Protein AF-A0A6B3F0S0-F1 (afdb_monomer_lite)

Radius of gyration: 20.88 Å; chains: 1; bounding box: 52×36×54 Å

Secondary structure (DSSP, 8-state):
-EES-GGGHHHHHHHHHHHHHHH------EE--SHHHHHHHHHHHHHHT---SSB---TTTHHHHHHHTT-S---TTT--HHHHTTS-GGGSSTTB--HHHHHHHTSTT-TTTT--TT-B----S----SS-----HHHHHHTT--S--SSHHHHHHHHHHHHHHHGGGSS----TTSHHHHIIIIIHHHHHTT-

Structure (mmCIF, N/CA/C/O backbone):
data_AF-A0A6B3F0S0-F1
#
_entry.id   AF-A0A6B3F0S0-F1
#
loop_
_atom_site.group_PDB
_atom_site.id
_atom_site.type_symbol
_atom_site.label_atom_id
_atom_site.label_alt_id
_atom_site.label_comp_id
_atom_site.label_asym_id
_atom_site.label_entity_id
_atom_site.label_seq_id
_atom_site.pdbx_PDB_ins_code
_atom_site.Cartn_x
_atom_site.Cartn_y
_atom_site.Cartn_z
_atom_site.occupancy
_atom_site.B_iso_or_equiv
_atom_site.auth_seq_id
_atom_site.auth_comp_id
_atom_site.auth_asym_id
_atom_site.auth_atom_id
_atom_site.pdbx_PDB_model_num
ATOM 1 N N . MET A 1 1 ? -16.230 -0.689 1.819 1.00 96.25 1 MET A N 1
ATOM 2 C CA . MET A 1 1 ? -14.768 -0.796 1.685 1.00 96.25 1 MET A CA 1
ATOM 3 C C . MET A 1 1 ? -14.247 0.115 0.584 1.00 96.25 1 MET A C 1
ATOM 5 O O . MET A 1 1 ? -14.746 0.039 -0.541 1.00 96.25 1 MET A O 1
ATOM 9 N N . 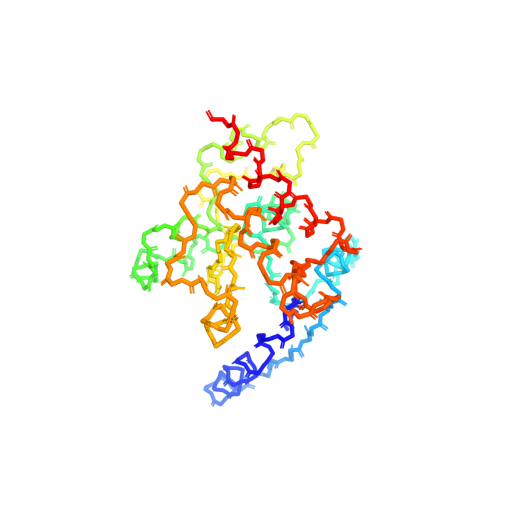TRP A 1 2 ? -13.253 0.953 0.881 1.00 98.00 2 TRP A N 1
ATOM 10 C CA . TRP A 1 2 ? -12.505 1.684 -0.151 1.00 98.00 2 TRP A CA 1
ATOM 11 C C . TRP A 1 2 ? -11.148 1.031 -0.456 1.00 98.00 2 TRP A C 1
ATOM 13 O O . TRP A 1 2 ? -10.537 0.418 0.412 1.00 98.00 2 TRP A O 1
ATOM 23 N N . THR A 1 3 ? -10.680 1.167 -1.696 1.00 96.50 3 THR A N 1
ATOM 24 C CA . THR A 1 3 ? -9.351 0.736 -2.165 1.00 96.50 3 THR A CA 1
ATOM 25 C C . THR A 1 3 ? -8.787 1.758 -3.153 1.00 96.50 3 THR A C 1
ATOM 27 O O . THR A 1 3 ? -9.548 2.495 -3.785 1.00 96.50 3 THR A O 1
ATOM 30 N N . PHE A 1 4 ? -7.469 1.786 -3.330 1.00 92.25 4 PHE A N 1
ATOM 31 C CA . PHE A 1 4 ? -6.797 2.585 -4.358 1.00 92.25 4 PHE A CA 1
ATOM 32 C C . PHE A 1 4 ? -6.399 1.798 -5.610 1.00 92.25 4 PHE A C 1
ATOM 34 O O . PHE A 1 4 ? -6.059 2.376 -6.649 1.00 92.25 4 PHE A O 1
ATOM 41 N N . LYS A 1 5 ? -6.490 0.465 -5.559 1.00 91.00 5 LYS A N 1
ATOM 42 C CA . LYS A 1 5 ? -6.015 -0.423 -6.621 1.00 91.00 5 LYS A CA 1
ATOM 43 C C . LYS A 1 5 ? -7.182 -1.021 -7.395 1.00 91.00 5 LYS A C 1
ATOM 45 O O . LYS A 1 5 ? -7.865 -1.937 -6.946 1.00 91.00 5 LYS A O 1
ATOM 50 N N . GLN A 1 6 ? -7.366 -0.561 -8.635 1.00 93.50 6 GLN A N 1
ATOM 51 C CA . GLN A 1 6 ? -8.359 -1.142 -9.556 1.00 93.50 6 GLN A CA 1
ATOM 52 C C . GLN A 1 6 ? -8.151 -2.650 -9.765 1.00 93.50 6 GLN A C 1
ATOM 54 O O . GLN A 1 6 ? -9.118 -3.395 -9.906 1.00 93.50 6 GLN A O 1
ATOM 59 N N . SER A 1 7 ? -6.900 -3.115 -9.724 1.00 92.56 7 SER A N 1
ATOM 60 C CA . SER A 1 7 ? -6.557 -4.537 -9.809 1.00 92.56 7 SER A CA 1
ATOM 61 C C . SER A 1 7 ? -7.094 -5.373 -8.640 1.00 92.56 7 SER A C 1
ATOM 63 O O . SER A 1 7 ? -7.318 -6.566 -8.821 1.00 92.56 7 SER A O 1
ATOM 65 N N . HIS A 1 8 ? -7.346 -4.781 -7.467 1.00 95.12 8 HIS A N 1
ATOM 66 C CA . HIS A 1 8 ? -7.869 -5.496 -6.297 1.00 95.12 8 HIS A CA 1
ATOM 67 C C . HIS A 1 8 ? -9.387 -5.696 -6.347 1.00 95.12 8 HIS A C 1
ATOM 69 O O . HIS A 1 8 ? -9.911 -6.637 -5.750 1.00 95.12 8 HIS A O 1
ATOM 75 N N . VAL A 1 9 ? -10.111 -4.855 -7.096 1.00 96.75 9 VAL A N 1
ATOM 76 C CA . VAL A 1 9 ? -11.583 -4.797 -7.071 1.00 96.75 9 VAL A CA 1
ATOM 77 C C . VAL A 1 9 ? -12.231 -6.151 -7.359 1.00 96.75 9 VAL A C 1
ATOM 79 O O . VAL A 1 9 ? -13.188 -6.521 -6.681 1.00 96.75 9 VAL A O 1
ATOM 82 N N . ALA A 1 10 ? -11.729 -6.901 -8.342 1.00 97.25 10 ALA A N 1
ATOM 83 C CA . ALA A 1 10 ? -12.292 -8.206 -8.687 1.00 97.25 10 ALA A CA 1
ATOM 84 C C . ALA A 1 10 ? -12.131 -9.225 -7.544 1.00 97.25 10 ALA A C 1
ATOM 86 O O . ALA A 1 10 ? -13.096 -9.900 -7.184 1.00 97.25 10 ALA A O 1
ATOM 87 N N . ALA A 1 11 ? -10.942 -9.294 -6.937 1.00 96.62 11 ALA A N 1
ATOM 88 C CA . ALA A 1 11 ? -10.662 -10.200 -5.825 1.00 96.62 11 ALA A CA 1
ATOM 89 C C . ALA A 1 11 ? -11.483 -9.838 -4.579 1.00 96.62 11 ALA A C 1
ATOM 91 O O . ALA A 1 11 ? -12.081 -10.715 -3.957 1.00 96.62 11 ALA A O 1
ATOM 92 N N . PHE A 1 12 ? -11.594 -8.548 -4.257 1.00 97.50 12 PHE A N 1
ATOM 93 C CA . PHE A 1 12 ? -12.409 -8.096 -3.132 1.00 97.50 12 PHE A CA 1
ATOM 94 C C . PHE A 1 12 ? -13.897 -8.308 -3.334 1.00 97.50 12 PHE A C 1
ATOM 96 O O . PHE A 1 12 ? -14.580 -8.641 -2.374 1.00 97.50 12 PHE A O 1
ATOM 103 N N . ARG A 1 13 ? -14.419 -8.165 -4.556 1.00 97.81 13 ARG A N 1
ATOM 104 C CA . ARG A 1 13 ? -15.819 -8.514 -4.836 1.00 97.81 13 ARG A CA 1
ATOM 105 C C . ARG A 1 13 ? -16.073 -10.001 -4.616 1.00 97.81 13 ARG A C 1
ATOM 107 O O . ARG A 1 13 ? -17.039 -10.343 -3.950 1.00 97.81 13 ARG A O 1
ATOM 114 N N . ALA A 1 14 ? -15.172 -10.869 -5.075 1.00 98.06 14 ALA A N 1
ATOM 115 C CA . ALA A 1 14 ? -15.290 -12.305 -4.829 1.00 98.06 14 ALA A CA 1
ATOM 116 C C . ALA A 1 14 ? -15.216 -12.654 -3.328 1.00 98.06 14 ALA A C 1
ATOM 118 O O . ALA A 1 14 ? -15.963 -13.507 -2.851 1.00 98.06 14 ALA A O 1
ATOM 119 N N . ALA A 1 15 ? -14.342 -11.989 -2.564 1.00 97.31 15 ALA A N 1
ATOM 120 C CA . ALA A 1 15 ? -14.278 -12.153 -1.110 1.00 97.31 15 ALA A CA 1
ATOM 121 C C . ALA A 1 15 ? -15.547 -11.625 -0.414 1.00 97.31 15 ALA A C 1
ATOM 123 O O . ALA A 1 15 ? -16.108 -12.306 0.442 1.00 97.31 15 ALA A O 1
ATOM 124 N N . ALA A 1 16 ? -16.040 -10.456 -0.829 1.00 97.88 16 ALA A N 1
ATOM 125 C CA . ALA A 1 16 ? -17.271 -9.848 -0.336 1.00 97.88 16 ALA A CA 1
ATOM 126 C C . ALA A 1 16 ? -18.501 -10.727 -0.591 1.00 97.88 16 ALA A C 1
ATOM 128 O O . ALA A 1 16 ? -19.359 -10.828 0.280 1.00 97.88 16 ALA A O 1
ATOM 129 N N . GLU A 1 17 ? -18.594 -11.378 -1.753 1.00 98.31 17 GLU A N 1
ATOM 130 C CA . GLU A 1 17 ? -19.678 -12.313 -2.071 1.00 98.31 17 GLU A CA 1
ATOM 131 C C . GLU A 1 17 ? -19.691 -13.508 -1.112 1.00 98.31 17 GLU A C 1
ATOM 133 O O . GLU A 1 17 ? -20.745 -13.840 -0.571 1.00 98.31 17 GLU A O 1
ATOM 138 N N . LYS A 1 18 ? -18.523 -14.106 -0.837 1.00 98.38 18 LYS A N 1
ATOM 139 C CA . LYS A 1 18 ? -18.393 -15.201 0.141 1.00 98.38 18 LYS A CA 1
ATOM 140 C C . LYS A 1 18 ? -18.774 -14.747 1.547 1.00 98.38 18 LYS A C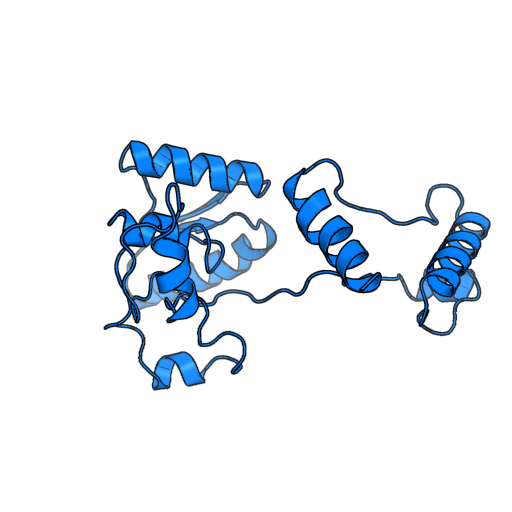 1
ATOM 142 O O . LYS A 1 18 ? -19.622 -15.366 2.180 1.00 98.38 18 LYS A O 1
ATOM 147 N N . PHE A 1 19 ? -18.228 -13.617 1.988 1.00 98.19 19 PHE A N 1
ATOM 148 C CA . PHE A 1 19 ? -18.542 -13.037 3.292 1.00 98.19 19 PHE A CA 1
ATOM 149 C C . PHE A 1 19 ? -20.036 -12.710 3.436 1.00 98.19 19 PHE A C 1
ATOM 151 O O . PHE A 1 19 ? -20.640 -12.982 4.471 1.00 98.19 19 PHE A O 1
ATOM 158 N N . THR A 1 20 ? -20.661 -12.182 2.378 1.00 98.38 20 THR A N 1
ATOM 159 C CA . THR A 1 20 ? -22.104 -11.903 2.352 1.00 98.38 20 THR A CA 1
ATOM 160 C C . THR A 1 20 ? -22.914 -13.195 2.445 1.00 98.38 20 THR A C 1
ATOM 162 O O . THR A 1 20 ? -23.921 -13.225 3.146 1.00 98.38 20 THR A O 1
ATOM 165 N N . ALA A 1 21 ? -22.497 -14.266 1.764 1.00 98.50 21 ALA A N 1
ATOM 166 C CA . ALA A 1 21 ? -23.180 -15.556 1.829 1.00 98.50 21 ALA A CA 1
ATOM 167 C C . ALA A 1 21 ? -23.106 -16.191 3.230 1.00 98.50 21 ALA A C 1
ATOM 169 O O . ALA A 1 21 ? -24.074 -16.809 3.666 1.00 98.50 21 ALA A O 1
ATOM 170 N N . GLU A 1 22 ? -21.988 -16.015 3.935 1.00 98.50 22 GLU A N 1
ATOM 171 C CA . GLU A 1 22 ? -21.765 -16.572 5.275 1.00 98.50 22 GLU A CA 1
ATOM 172 C C . GLU A 1 22 ? -22.447 -15.760 6.383 1.00 98.50 22 GLU A C 1
ATOM 174 O O . GLU A 1 22 ? -22.961 -16.330 7.343 1.00 98.50 22 GLU A O 1
ATOM 179 N N . THR A 1 23 ? -22.471 -14.432 6.255 1.00 98.31 23 THR A N 1
ATOM 180 C CA . THR A 1 23 ? -22.876 -13.535 7.353 1.00 98.31 23 THR A CA 1
ATOM 181 C C . THR A 1 23 ? -24.165 -12.762 7.086 1.00 98.31 23 THR A C 1
ATOM 183 O O . THR A 1 23 ? -24.734 -12.171 8.000 1.00 98.31 23 THR A O 1
ATOM 186 N N . GLY A 1 24 ? -24.616 -12.699 5.831 1.00 98.06 24 GLY A N 1
ATOM 187 C CA . GLY A 1 24 ? -25.677 -11.792 5.384 1.00 98.06 24 GLY A CA 1
ATOM 188 C C . GLY A 1 24 ? -25.241 -10.325 5.243 1.00 98.06 24 GLY A C 1
ATOM 189 O O . GLY A 1 24 ? -26.022 -9.500 4.761 1.00 98.06 24 GLY A O 1
ATOM 190 N N . THR A 1 25 ? -24.005 -9.981 5.618 1.00 98.38 25 THR A N 1
ATOM 191 C CA . THR A 1 25 ? -23.491 -8.606 5.579 1.00 98.38 25 THR A CA 1
ATOM 192 C C . THR A 1 25 ? -23.024 -8.238 4.179 1.00 98.38 25 THR A C 1
ATOM 194 O O . THR A 1 25 ? -22.110 -8.852 3.635 1.00 98.38 25 THR A O 1
ATOM 197 N N . LYS A 1 26 ? -23.617 -7.192 3.596 1.00 97.69 26 LYS A N 1
ATOM 198 C CA . LYS A 1 26 ? -23.236 -6.692 2.269 1.00 97.69 26 LYS A CA 1
ATOM 199 C C . LYS A 1 26 ? -22.006 -5.799 2.352 1.00 97.69 26 LYS A C 1
ATOM 201 O O . LYS A 1 26 ? -22.002 -4.826 3.100 1.00 97.69 26 LYS A O 1
ATOM 206 N N . VAL A 1 27 ? -21.021 -6.049 1.492 1.00 97.94 27 VAL A N 1
ATOM 207 C CA . VAL A 1 27 ? -19.813 -5.219 1.397 1.00 97.94 27 VAL A CA 1
ATOM 208 C C . VAL A 1 27 ? -19.767 -4.506 0.047 1.00 97.94 27 VAL A C 1
ATOM 210 O O . VAL A 1 27 ? -19.653 -5.127 -1.008 1.00 97.94 27 VAL A O 1
ATOM 213 N N . ASN A 1 28 ? -19.824 -3.174 0.076 1.00 97.75 28 ASN A N 1
ATOM 214 C CA . ASN A 1 28 ? -19.701 -2.341 -1.122 1.00 97.75 28 ASN A CA 1
ATOM 215 C C . ASN A 1 28 ? -18.232 -1.966 -1.360 1.00 97.75 28 ASN A C 1
ATOM 217 O O . ASN A 1 28 ? -17.626 -1.301 -0.517 1.00 97.75 28 ASN A O 1
ATOM 221 N N . ILE A 1 29 ? -17.671 -2.362 -2.507 1.00 98.12 29 ILE A N 1
ATOM 222 C CA . ILE A 1 29 ? -16.280 -2.067 -2.890 1.00 98.12 29 ILE A CA 1
ATOM 223 C C . ILE A 1 29 ? -16.234 -0.851 -3.818 1.00 98.12 29 ILE A C 1
ATOM 225 O O . ILE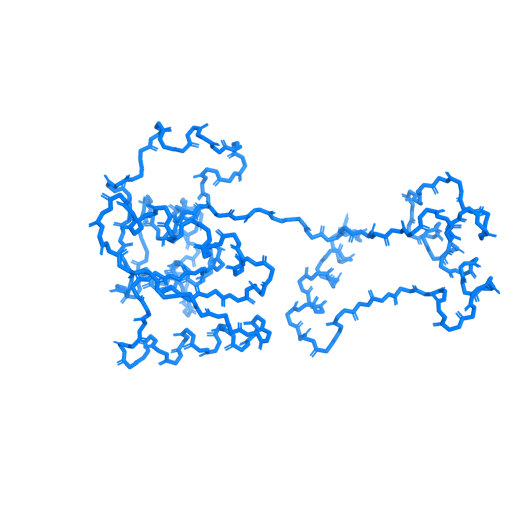 A 1 29 ? -16.885 -0.849 -4.867 1.00 98.12 29 ILE A O 1
ATOM 229 N N . GLN A 1 30 ? -15.433 0.156 -3.467 1.00 97.56 30 GLN A N 1
ATOM 230 C CA . GLN A 1 30 ? -15.197 1.343 -4.293 1.00 97.56 30 GLN A CA 1
ATOM 231 C C . GLN A 1 30 ? -13.701 1.598 -4.446 1.00 97.56 30 GLN A C 1
ATOM 233 O O . GLN A 1 30 ? -12.972 1.613 -3.458 1.00 97.56 30 GLN A O 1
ATOM 238 N N . ALA A 1 31 ? -13.263 1.817 -5.684 1.00 97.06 31 ALA A N 1
ATOM 239 C CA . ALA A 1 31 ? -11.873 2.107 -5.993 1.00 97.06 31 ALA A CA 1
ATOM 240 C C . ALA A 1 31 ? -11.690 3.574 -6.391 1.00 97.06 31 ALA A C 1
ATOM 242 O O . ALA A 1 31 ? -12.379 4.061 -7.289 1.00 97.06 31 ALA A O 1
ATOM 243 N N . TYR A 1 32 ? -10.735 4.245 -5.756 1.00 95.75 32 TYR A N 1
ATOM 244 C CA . TYR A 1 32 ? -10.366 5.632 -6.022 1.00 95.75 32 TYR A CA 1
ATOM 245 C C . TYR A 1 32 ? -8.916 5.665 -6.486 1.00 95.75 32 TYR A C 1
ATOM 247 O O . TYR A 1 32 ? -8.026 5.244 -5.770 1.00 95.75 32 TYR A O 1
ATOM 255 N N . THR A 1 33 ? -8.673 6.110 -7.712 1.00 90.00 33 THR A N 1
ATOM 256 C CA . THR A 1 33 ? -7.350 6.043 -8.345 1.00 90.00 33 THR A CA 1
ATOM 257 C C . THR A 1 33 ? -7.085 7.357 -9.084 1.00 90.00 33 THR A C 1
ATOM 259 O O . THR A 1 33 ? -8.051 7.952 -9.579 1.00 90.00 33 THR A O 1
ATOM 262 N N . PRO A 1 34 ? -5.835 7.846 -9.187 1.00 88.75 34 PRO A N 1
ATOM 263 C CA . PRO A 1 34 ? -4.573 7.260 -8.711 1.00 88.75 34 PRO A CA 1
ATOM 264 C C . PRO A 1 34 ? -4.409 7.318 -7.187 1.00 88.75 34 PRO A C 1
ATOM 266 O O . PRO A 1 34 ? -5.246 7.885 -6.491 1.00 88.75 34 PRO A O 1
ATOM 269 N N . ASP A 1 35 ? -3.319 6.735 -6.698 1.00 86.62 35 ASP A N 1
ATOM 270 C CA . ASP A 1 35 ? -2.999 6.616 -5.275 1.00 86.62 35 ASP A CA 1
ATOM 271 C C . ASP A 1 35 ? -3.035 7.964 -4.528 1.00 86.62 35 ASP A C 1
ATOM 273 O O . ASP A 1 35 ? -3.779 8.134 -3.566 1.00 86.62 35 ASP A O 1
ATOM 277 N N . ASP A 1 36 ? -2.404 9.000 -5.094 1.00 88.00 36 ASP A N 1
ATOM 278 C CA . ASP A 1 36 ? -2.423 10.365 -4.539 1.00 88.00 36 ASP A CA 1
ATOM 279 C C . ASP A 1 36 ? -3.854 10.917 -4.325 1.00 88.00 36 ASP A C 1
ATOM 281 O O . ASP A 1 36 ? -4.136 11.656 -3.371 1.00 88.00 36 ASP A O 1
ATOM 285 N N . ALA A 1 37 ? -4.789 10.560 -5.215 1.00 91.69 37 ALA A N 1
ATOM 286 C CA . ALA A 1 37 ? -6.188 10.970 -5.099 1.00 91.69 37 ALA A CA 1
ATOM 287 C C . ALA A 1 37 ? -6.914 10.199 -3.988 1.00 91.69 37 ALA A C 1
ATOM 289 O O . ALA A 1 37 ? -7.806 10.753 -3.339 1.00 91.69 37 ALA A O 1
ATOM 290 N N . PHE A 1 38 ? -6.530 8.945 -3.746 1.00 94.56 38 PHE A N 1
ATOM 291 C CA . PHE A 1 38 ? -7.045 8.153 -2.639 1.00 94.56 38 PHE A CA 1
ATOM 292 C C . PHE A 1 38 ? -6.578 8.691 -1.288 1.00 94.56 38 PHE A C 1
ATOM 294 O O . PHE A 1 38 ? -7.433 8.967 -0.445 1.00 94.56 38 PHE A O 1
ATOM 301 N N . SER A 1 39 ? -5.279 8.955 -1.107 1.00 92.19 39 SER A N 1
ATOM 302 C CA . SER A 1 39 ? -4.766 9.547 0.139 1.00 92.19 39 SER A CA 1
ATOM 303 C C . SER A 1 39 ? -5.416 10.907 0.421 1.00 92.19 39 SER A C 1
ATOM 305 O O . SER A 1 39 ? -5.835 11.178 1.547 1.00 92.19 39 SER A O 1
ATOM 307 N N . THR A 1 40 ? -5.624 11.740 -0.609 1.00 93.88 40 THR A N 1
ATOM 308 C CA . THR A 1 40 ? -6.368 13.009 -0.471 1.00 93.88 40 THR A CA 1
ATOM 309 C C . THR A 1 40 ? -7.808 12.779 -0.004 1.00 93.88 40 THR A C 1
ATOM 311 O O . THR A 1 40 ? -8.318 13.505 0.853 1.00 93.88 40 THR A O 1
ATOM 314 N N . LYS A 1 41 ? -8.482 11.762 -0.552 1.00 96.12 41 LYS A N 1
ATOM 315 C CA . LYS A 1 41 ? -9.854 11.416 -0.175 1.00 96.12 41 LYS A CA 1
ATOM 316 C C . LYS A 1 41 ? -9.938 10.916 1.269 1.00 96.12 41 LYS A C 1
ATOM 318 O O . LYS A 1 41 ? -10.845 11.354 1.973 1.00 96.12 41 LYS A O 1
ATOM 323 N N . ILE A 1 42 ? -9.019 10.050 1.708 1.00 96.69 42 ILE A N 1
ATOM 324 C CA . ILE A 1 42 ? -8.941 9.598 3.107 1.00 96.69 42 ILE A CA 1
ATOM 325 C C . ILE A 1 42 ? -8.771 10.804 4.029 1.00 96.69 42 ILE A C 1
ATOM 327 O O . ILE A 1 42 ? -9.554 10.971 4.957 1.00 96.69 42 ILE A O 1
ATOM 331 N N . GLN A 1 43 ? -7.815 11.692 3.741 1.00 94.00 43 GLN A N 1
ATOM 332 C CA . GLN A 1 43 ? -7.573 12.880 4.566 1.00 94.00 43 GLN A CA 1
ATOM 333 C C . GLN A 1 43 ? -8.789 13.813 4.640 1.00 94.00 43 GLN A C 1
ATOM 335 O O . GLN A 1 43 ? -9.062 14.389 5.692 1.00 94.00 43 GLN A O 1
ATOM 340 N N . ALA A 1 44 ? -9.524 13.982 3.537 1.00 96.19 44 ALA A N 1
ATOM 341 C CA . ALA A 1 44 ? -10.747 14.778 3.526 1.00 96.19 44 ALA A CA 1
ATOM 342 C C . ALA A 1 44 ? -11.861 14.123 4.360 1.00 96.19 44 ALA A C 1
ATOM 344 O O . ALA A 1 44 ? -12.464 14.795 5.192 1.00 96.19 44 ALA A O 1
ATOM 345 N N . ALA A 1 45 ? -12.085 12.819 4.175 1.00 97.44 45 ALA A N 1
ATOM 346 C CA . ALA A 1 45 ? -13.104 12.051 4.888 1.00 97.44 45 ALA A CA 1
ATOM 347 C C . ALA A 1 45 ? -12.815 11.939 6.395 1.00 97.44 45 ALA A C 1
ATOM 349 O O . ALA A 1 45 ? -13.729 12.048 7.206 1.00 97.44 45 ALA A O 1
ATOM 350 N N . ALA A 1 46 ? -11.544 11.810 6.781 1.00 95.81 46 ALA A N 1
ATOM 351 C CA . ALA A 1 46 ? -11.099 11.812 8.173 1.00 95.81 46 ALA A CA 1
ATOM 352 C C . ALA A 1 46 ? -11.505 13.099 8.914 1.00 95.81 46 ALA A C 1
ATOM 354 O O . ALA A 1 46 ? -11.912 13.052 10.070 1.00 95.81 46 ALA A O 1
ATOM 355 N N . ARG A 1 47 ? -11.461 14.257 8.240 1.00 94.12 47 ARG A N 1
ATOM 356 C CA . ARG A 1 47 ? -11.830 15.556 8.837 1.00 94.12 47 ARG A CA 1
ATOM 357 C C . ARG A 1 47 ? -13.332 15.745 9.015 1.00 94.12 47 ARG A C 1
ATOM 359 O O . ARG A 1 47 ? -13.735 16.562 9.838 1.00 94.12 47 ARG A O 1
ATOM 366 N N . THR A 1 48 ? -14.146 15.052 8.223 1.00 95.75 48 THR A N 1
ATOM 367 C CA . THR A 1 48 ? -15.613 15.144 8.276 1.00 95.75 48 THR A CA 1
ATOM 368 C C . THR A 1 48 ? -16.262 13.933 8.935 1.00 95.75 48 THR A C 1
ATOM 370 O O . THR A 1 48 ? -17.484 13.878 9.001 1.00 95.75 48 THR A O 1
ATOM 373 N N . ASN A 1 49 ? -15.460 13.004 9.470 1.00 91.88 49 ASN A N 1
ATOM 374 C CA . ASN A 1 49 ? -15.922 11.739 10.039 1.00 91.88 49 ASN A CA 1
ATOM 375 C C . ASN A 1 49 ? -16.739 10.886 9.041 1.00 91.88 49 ASN A C 1
ATOM 377 O O . ASN A 1 49 ? -17.701 10.223 9.417 1.00 91.88 49 ASN A O 1
ATOM 381 N N . ASP A 1 50 ? -16.339 10.912 7.764 1.00 96.31 50 ASP A N 1
ATOM 382 C CA . ASP A 1 50 ? -16.979 10.202 6.643 1.00 96.31 50 ASP A CA 1
ATOM 383 C C . ASP A 1 50 ? -16.087 9.073 6.078 1.00 96.31 50 ASP A C 1
ATOM 385 O O . ASP A 1 50 ? -16.142 8.742 4.886 1.00 96.31 50 ASP A O 1
ATOM 389 N N . LEU A 1 51 ? -15.197 8.514 6.905 1.00 97.44 51 LEU A N 1
ATOM 390 C CA . LEU A 1 51 ? -14.397 7.345 6.530 1.00 97.44 51 LEU A CA 1
ATOM 391 C C . LEU A 1 51 ? -15.308 6.121 6.293 1.00 97.44 51 LEU A C 1
ATOM 393 O O . LEU A 1 51 ? -16.375 6.013 6.898 1.00 97.44 51 LEU A O 1
ATOM 397 N N . PRO A 1 52 ? -14.928 5.192 5.399 1.00 97.69 52 PRO A N 1
ATOM 398 C CA . PRO A 1 52 ? -15.659 3.943 5.219 1.00 97.69 52 PRO A CA 1
ATOM 399 C C . PRO A 1 52 ? -15.423 3.003 6.409 1.00 97.69 52 PRO A C 1
ATOM 401 O O . PRO A 1 52 ? -14.409 3.110 7.089 1.00 97.69 52 PRO A O 1
ATOM 404 N N . ASP A 1 53 ? -16.279 1.990 6.566 1.00 97.44 53 ASP A N 1
ATOM 405 C CA . ASP A 1 53 ? -16.120 0.981 7.630 1.00 97.44 53 ASP A CA 1
ATOM 406 C C . ASP A 1 53 ? -14.809 0.181 7.515 1.00 97.44 53 ASP A C 1
ATOM 408 O O . ASP A 1 53 ? -14.263 -0.300 8.498 1.00 97.44 53 ASP A O 1
ATOM 412 N N . VAL A 1 54 ? -14.319 0.005 6.283 1.00 97.06 54 VAL A N 1
ATOM 413 C CA . VAL A 1 54 ? -13.066 -0.692 5.962 1.00 97.06 54 VAL A CA 1
ATOM 414 C C . VAL A 1 54 ? -12.401 0.039 4.802 1.00 97.06 54 VAL A C 1
ATOM 416 O O . VAL A 1 54 ? -13.073 0.433 3.840 1.00 97.06 54 VAL A O 1
ATOM 419 N N . MET A 1 55 ? -11.084 0.175 4.824 1.00 97.06 55 MET A N 1
ATOM 420 C CA . MET A 1 55 ? -10.318 0.680 3.688 1.00 97.06 55 MET A CA 1
ATOM 421 C C . MET A 1 55 ? -8.937 0.050 3.621 1.00 97.06 55 MET A C 1
ATOM 423 O O . MET A 1 55 ? -8.397 -0.378 4.634 1.00 97.06 55 MET A O 1
ATOM 427 N N . GLU A 1 56 ? -8.373 -0.002 2.417 1.00 96.12 56 GLU A N 1
ATOM 428 C CA . GLU A 1 56 ? -6.925 -0.160 2.286 1.00 96.12 56 GLU A CA 1
ATOM 429 C C . GLU A 1 56 ? -6.208 1.115 2.757 1.00 96.12 56 GLU A C 1
ATOM 431 O O . GLU A 1 56 ? -6.733 2.217 2.606 1.00 96.12 56 GLU A O 1
ATOM 436 N N . VAL A 1 57 ? -5.002 0.946 3.289 1.00 94.62 57 VAL A N 1
ATOM 437 C CA . VAL A 1 57 ? -4.104 1.993 3.799 1.00 94.62 57 VAL A CA 1
ATOM 438 C C . VAL A 1 57 ? -2.664 1.602 3.463 1.00 94.62 57 VAL A C 1
ATOM 440 O O . VAL A 1 57 ? -2.392 0.413 3.262 1.00 94.62 57 VAL A O 1
ATOM 443 N N . HIS A 1 58 ? -1.741 2.562 3.397 1.00 91.81 58 HIS A N 1
ATOM 444 C CA . HIS A 1 58 ? -0.317 2.239 3.393 1.00 91.81 58 HIS A CA 1
ATOM 445 C C . HIS A 1 58 ? 0.140 1.960 4.822 1.00 91.81 58 HIS A C 1
ATOM 447 O O . HIS A 1 58 ? -0.165 2.730 5.735 1.00 91.81 58 HIS A O 1
ATOM 453 N N . ALA A 1 59 ? 0.871 0.859 4.994 1.00 91.19 59 ALA A N 1
ATOM 454 C CA . ALA A 1 59 ? 1.459 0.496 6.275 1.00 91.19 59 ALA A CA 1
ATOM 455 C C . ALA A 1 59 ? 2.482 1.549 6.725 1.00 91.19 59 ALA A C 1
ATOM 457 O O . ALA A 1 59 ? 3.214 2.095 5.893 1.00 91.19 59 ALA A O 1
ATOM 458 N N . LYS A 1 60 ? 2.538 1.805 8.037 1.00 89.81 60 LYS A N 1
ATOM 459 C CA . LYS A 1 60 ? 3.379 2.844 8.667 1.00 89.81 60 LYS A CA 1
ATOM 460 C C . LYS A 1 60 ? 3.101 4.263 8.152 1.00 89.81 60 LYS A C 1
ATOM 462 O O . LYS A 1 60 ? 3.956 5.147 8.221 1.00 89.81 60 LYS A O 1
ATOM 467 N N . GLY A 1 61 ? 1.914 4.471 7.596 1.00 91.88 61 GLY A N 1
ATOM 468 C CA . GLY A 1 61 ? 1.511 5.673 6.882 1.00 91.88 61 GLY A CA 1
ATOM 469 C C . GLY A 1 61 ? 0.138 6.125 7.344 1.00 91.88 61 GLY A C 1
ATOM 470 O O . GLY A 1 61 ? -0.005 6.678 8.438 1.00 91.88 61 GLY A O 1
ATOM 471 N N . GLU A 1 62 ? -0.882 5.930 6.500 1.00 94.94 62 GLU A N 1
ATOM 472 C CA . GLU A 1 62 ? -2.250 6.297 6.872 1.00 94.94 62 GLU A CA 1
ATOM 473 C C . GLU A 1 62 ? -2.781 5.482 8.055 1.00 94.94 62 GLU A C 1
ATOM 475 O O . GLU A 1 62 ? -3.559 6.029 8.828 1.00 94.94 62 GLU A O 1
ATOM 480 N N . ASP A 1 63 ? -2.365 4.227 8.235 1.00 97.06 63 ASP A N 1
ATOM 481 C CA . ASP A 1 63 ? -2.798 3.408 9.373 1.00 97.06 63 ASP A CA 1
ATOM 482 C C . ASP A 1 63 ? -2.427 4.042 10.719 1.00 97.06 63 ASP A C 1
ATOM 484 O O . ASP A 1 63 ? -3.309 4.321 11.527 1.00 97.06 63 ASP A O 1
ATOM 488 N N . PHE A 1 64 ? -1.152 4.363 10.931 1.00 97.81 64 PHE A N 1
ATOM 489 C CA . PHE A 1 64 ? -0.679 4.973 12.175 1.00 97.81 64 PHE A CA 1
ATOM 490 C C . PHE A 1 64 ? -1.177 6.407 12.331 1.00 97.81 64 PHE A C 1
ATOM 492 O O . PHE A 1 64 ? -1.555 6.812 13.427 1.00 97.81 64 PHE A O 1
ATOM 499 N N . GLY A 1 65 ? -1.215 7.182 11.242 1.00 96.81 65 GLY A N 1
ATOM 500 C CA . GLY A 1 65 ? -1.688 8.565 11.300 1.00 96.81 65 GLY A CA 1
ATOM 501 C C . GLY A 1 65 ? -3.169 8.680 11.660 1.00 96.81 65 GLY A C 1
ATOM 502 O O . GLY A 1 65 ? -3.564 9.588 12.389 1.00 96.81 65 GLY A O 1
ATOM 503 N N . LEU A 1 66 ? -4.001 7.756 11.176 1.00 97.56 66 LEU A N 1
ATOM 504 C CA . LEU A 1 66 ? -5.409 7.689 11.561 1.00 97.56 66 LEU A CA 1
ATOM 505 C C . LEU A 1 66 ? -5.592 7.054 12.942 1.00 97.56 66 LEU A C 1
ATOM 507 O O . LEU A 1 66 ? -6.469 7.489 13.688 1.00 97.56 66 LEU A O 1
ATOM 511 N N . GLY A 1 67 ? -4.775 6.052 13.272 1.00 97.44 67 GLY A N 1
ATOM 512 C CA . GLY A 1 67 ? -4.794 5.344 14.548 1.00 97.44 67 GLY A CA 1
ATOM 513 C C . GLY A 1 67 ? -4.482 6.257 15.723 1.00 97.44 67 GLY A C 1
ATOM 514 O O . GLY A 1 67 ? -5.320 6.424 16.604 1.00 97.44 67 GLY A O 1
ATOM 515 N N . GLY A 1 68 ? -3.355 6.970 15.666 1.00 96.88 68 GLY A N 1
ATOM 516 C CA . GLY A 1 68 ? -2.976 7.946 16.693 1.00 96.88 68 GLY A CA 1
ATOM 517 C C . GLY A 1 68 ? -3.945 9.129 16.814 1.00 96.88 68 GLY A C 1
ATOM 518 O O . GLY A 1 68 ? -4.068 9.740 17.875 1.00 96.88 68 GLY A O 1
ATOM 519 N N . ALA A 1 69 ? -4.709 9.424 15.755 1.00 96.44 69 ALA A N 1
ATOM 520 C CA . ALA A 1 69 ? -5.804 10.395 15.792 1.00 96.44 69 ALA A CA 1
ATOM 521 C C . ALA A 1 69 ? -7.121 9.828 16.368 1.00 96.44 69 ALA A C 1
ATOM 523 O O . ALA A 1 69 ? -8.099 10.570 16.490 1.00 96.44 69 ALA A O 1
ATOM 524 N N . GLY A 1 70 ? -7.175 8.532 16.692 1.00 96.69 70 GLY A N 1
ATOM 525 C CA . GLY A 1 70 ? -8.358 7.839 17.204 1.00 96.69 70 GLY A CA 1
ATOM 526 C C . GLY A 1 70 ? -9.468 7.637 16.167 1.00 96.69 70 GLY A C 1
ATOM 527 O O . GLY A 1 70 ? -10.636 7.525 16.536 1.00 96.69 70 GLY A O 1
ATOM 528 N N . LEU A 1 71 ? -9.135 7.645 14.870 1.00 97.06 71 LEU A N 1
ATOM 529 C CA . LEU A 1 71 ? -10.107 7.561 13.769 1.00 97.06 71 LEU A CA 1
ATOM 530 C C . LEU A 1 71 ? -10.308 6.143 13.225 1.00 97.06 71 LEU A C 1
ATOM 532 O O . LEU A 1 71 ? -11.271 5.899 12.498 1.00 97.06 71 LEU A O 1
ATOM 536 N N . VAL A 1 72 ? -9.407 5.220 13.550 1.00 97.00 72 VAL A N 1
ATOM 537 C CA . VAL A 1 72 ? -9.522 3.792 13.231 1.00 97.00 72 VAL A CA 1
ATOM 538 C C . VAL A 1 72 ? -9.323 2.976 14.503 1.00 97.00 72 VAL A C 1
ATOM 540 O O . VAL A 1 72 ? -8.694 3.441 15.451 1.00 97.00 72 VAL A O 1
ATOM 543 N N . ALA A 1 73 ? -9.909 1.781 14.540 1.00 97.62 73 ALA A N 1
ATOM 544 C CA . ALA A 1 73 ? -9.819 0.903 15.699 1.00 97.62 73 ALA A CA 1
ATOM 545 C C . ALA A 1 73 ? -8.407 0.323 15.852 1.00 97.62 73 ALA A C 1
ATOM 547 O O . ALA A 1 73 ? -7.778 -0.032 14.853 1.00 97.62 73 ALA A O 1
ATOM 548 N N . ASP A 1 74 ? -7.958 0.179 17.099 1.00 98.12 74 ASP A N 1
ATOM 549 C CA . ASP A 1 74 ? -6.844 -0.704 17.430 1.00 98.12 74 ASP A CA 1
ATOM 550 C C . ASP A 1 74 ? -7.315 -2.166 17.350 1.00 98.12 74 ASP A C 1
ATOM 552 O O . ASP A 1 74 ? -8.288 -2.566 17.990 1.00 98.12 74 ASP A O 1
ATOM 556 N N . LEU A 1 75 ? -6.629 -2.941 16.518 1.00 97.75 75 LEU A N 1
ATOM 557 C CA . LEU A 1 75 ? -6.872 -4.343 16.196 1.00 97.75 75 LEU A CA 1
ATOM 558 C C . LEU A 1 75 ? -5.954 -5.280 16.992 1.00 97.75 75 LEU A C 1
ATOM 560 O O . LEU A 1 75 ? -5.979 -6.488 16.759 1.00 97.75 75 LEU A O 1
ATOM 564 N N . SER A 1 76 ? -5.117 -4.757 17.895 1.00 96.50 76 SER A N 1
ATOM 565 C CA . SER A 1 76 ? -4.142 -5.547 18.661 1.00 96.50 76 SER A CA 1
ATOM 566 C C . SER A 1 76 ? -4.799 -6.692 19.446 1.00 96.50 76 SER A C 1
ATOM 568 O O . SER A 1 76 ? -4.238 -7.781 19.542 1.00 96.50 76 SER A O 1
ATOM 570 N N . GLY A 1 77 ? -6.025 -6.483 19.939 1.00 96.44 77 GLY A N 1
ATOM 571 C CA . GLY A 1 77 ? -6.815 -7.500 20.639 1.00 96.44 77 GLY A CA 1
ATOM 572 C C . GLY A 1 77 ? -7.482 -8.546 19.738 1.00 96.44 77 GLY A C 1
ATOM 573 O O . GLY A 1 77 ? -7.864 -9.604 20.234 1.00 96.44 77 GLY A O 1
ATOM 574 N N . ASP A 1 78 ? -7.619 -8.269 18.438 1.00 96.19 78 ASP A N 1
ATOM 575 C CA . ASP A 1 78 ? -8.280 -9.147 17.461 1.00 96.19 78 ASP A CA 1
ATOM 576 C C . ASP A 1 78 ? -7.281 -9.950 16.608 1.00 96.19 78 ASP A C 1
ATOM 578 O O . ASP A 1 78 ? -7.655 -10.936 15.969 1.00 96.19 78 ASP A O 1
ATOM 582 N N . VAL A 1 79 ? -6.017 -9.517 16.559 1.00 95.69 79 VAL A N 1
ATOM 583 C CA . VAL A 1 79 ? -4.970 -10.097 15.711 1.00 95.69 79 VAL A CA 1
ATOM 584 C C . VAL A 1 79 ? -3.904 -10.759 16.576 1.00 95.69 79 VAL A C 1
ATOM 586 O O . VAL A 1 79 ? -2.967 -10.112 17.042 1.00 95.69 79 VAL A O 1
ATOM 589 N N . ASP A 1 80 ? -4.040 -12.070 16.755 1.00 94.00 80 ASP A N 1
ATOM 590 C CA . ASP A 1 80 ? -3.105 -12.895 17.517 1.00 94.00 80 ASP A CA 1
ATOM 591 C C . ASP A 1 80 ? -1.968 -13.485 16.658 1.00 94.00 80 ASP A C 1
ATOM 593 O O . ASP A 1 80 ? -1.918 -13.352 15.429 1.00 94.00 80 ASP A O 1
ATOM 597 N N . GLU A 1 81 ? -1.020 -14.150 17.324 1.00 91.81 81 GLU A N 1
ATOM 598 C CA . GLU A 1 81 ? 0.102 -14.823 16.661 1.00 91.81 81 GLU A CA 1
ATOM 599 C C . GLU A 1 81 ? -0.366 -15.906 15.676 1.00 91.81 81 GLU A C 1
ATOM 601 O O . GLU A 1 81 ? 0.217 -16.034 14.599 1.00 91.81 81 GLU A O 1
ATOM 606 N N . GLU A 1 82 ? -1.439 -16.643 15.993 1.00 94.88 82 GLU A N 1
ATOM 607 C CA . GLU A 1 82 ? -1.985 -17.690 15.118 1.00 94.88 82 GLU A CA 1
ATOM 608 C C . GLU A 1 82 ? -2.487 -17.096 13.794 1.00 94.88 82 GLU A C 1
ATOM 610 O O . GLU A 1 82 ? -2.227 -17.629 12.708 1.00 94.88 82 GLU A O 1
ATOM 615 N N . TRP A 1 83 ? -3.166 -15.952 13.856 1.00 94.38 83 TRP A N 1
ATOM 616 C CA . TRP A 1 83 ? -3.611 -15.230 12.676 1.00 94.38 83 TRP A CA 1
ATOM 617 C C . TRP A 1 83 ? -2.423 -14.711 11.855 1.00 94.38 83 TRP A C 1
ATOM 619 O O . TRP A 1 83 ? -2.421 -14.830 10.623 1.00 94.38 83 TRP A O 1
ATOM 629 N N . LEU A 1 84 ? -1.391 -14.183 12.520 1.00 93.62 84 LEU A N 1
ATOM 630 C CA . LEU A 1 84 ? -0.182 -13.657 11.877 1.00 93.62 84 LEU A CA 1
ATOM 631 C C . LEU A 1 84 ? 0.707 -14.739 11.264 1.00 93.62 84 LEU A C 1
ATOM 633 O O . LEU A 1 84 ? 1.397 -14.479 10.274 1.00 93.62 84 LEU A O 1
ATOM 637 N N . ASP A 1 85 ? 0.658 -15.965 11.777 1.00 94.62 85 ASP A N 1
ATOM 638 C CA . ASP A 1 85 ? 1.439 -17.088 11.259 1.00 94.62 85 ASP A CA 1
ATOM 639 C C . ASP A 1 85 ? 1.079 -17.475 9.820 1.00 94.62 85 ASP A C 1
ATOM 641 O O . ASP A 1 85 ? 1.867 -18.115 9.116 1.00 94.62 85 ASP A O 1
ATOM 645 N N . ARG A 1 86 ? -0.068 -16.997 9.332 1.00 93.00 86 ARG A N 1
ATOM 646 C CA . ARG A 1 86 ? -0.509 -17.120 7.938 1.00 93.00 86 ARG A CA 1
ATOM 647 C C . ARG A 1 86 ? 0.331 -16.284 6.967 1.00 93.00 86 ARG A C 1
ATOM 649 O O . ARG A 1 86 ? 0.247 -16.502 5.757 1.00 93.00 86 ARG A O 1
ATOM 656 N N . PHE A 1 87 ? 1.117 -15.336 7.476 1.00 92.75 87 PHE A N 1
ATOM 657 C CA . PHE A 1 87 ? 1.918 -14.408 6.689 1.00 92.75 87 PHE A CA 1
ATOM 658 C C . PHE A 1 87 ? 3.413 -14.721 6.771 1.00 92.75 87 PHE A C 1
ATOM 660 O O . PHE A 1 87 ? 3.923 -15.286 7.747 1.00 92.75 87 PHE A O 1
ATOM 667 N N . ILE A 1 88 ? 4.137 -14.318 5.723 1.00 91.62 88 ILE A N 1
ATOM 668 C CA . ILE A 1 88 ? 5.600 -14.385 5.703 1.00 91.62 88 ILE A CA 1
ATOM 669 C C . ILE A 1 88 ? 6.183 -13.496 6.815 1.00 91.62 88 ILE A C 1
ATOM 671 O O . ILE A 1 88 ? 5.609 -12.441 7.085 1.00 91.62 88 ILE A O 1
ATOM 675 N N . PRO A 1 89 ? 7.316 -13.869 7.442 1.00 91.19 89 PRO A N 1
ATOM 676 C CA . PRO A 1 89 ? 7.862 -13.143 8.592 1.00 91.19 89 PRO A CA 1
ATOM 677 C C . PRO A 1 89 ? 8.013 -11.636 8.372 1.00 91.19 89 PRO A C 1
ATOM 679 O O . PRO A 1 89 ? 7.730 -10.854 9.270 1.00 91.19 89 PRO A O 1
ATOM 682 N N . GLN A 1 90 ? 8.389 -11.234 7.157 1.00 87.44 90 GLN A N 1
ATOM 683 C CA . GLN A 1 90 ? 8.689 -9.848 6.802 1.00 87.44 90 GLN A CA 1
ATOM 684 C C . GLN A 1 90 ? 7.487 -8.897 6.868 1.00 87.44 90 GLN A C 1
ATOM 686 O O . GLN A 1 90 ? 7.709 -7.697 6.865 1.00 87.44 90 GLN A O 1
ATOM 691 N N . VAL A 1 91 ? 6.249 -9.405 6.884 1.00 90.69 91 VAL A N 1
ATOM 692 C CA . VAL A 1 91 ? 5.033 -8.564 6.867 1.00 90.69 91 VAL A CA 1
ATOM 693 C C . VAL A 1 91 ? 4.172 -8.740 8.116 1.00 90.69 91 VAL A C 1
ATOM 695 O O . VAL A 1 91 ? 3.094 -8.167 8.208 1.00 90.69 91 VAL A O 1
ATOM 698 N N . ARG A 1 92 ? 4.602 -9.558 9.085 1.00 92.38 92 ARG A N 1
ATOM 699 C CA . ARG A 1 92 ? 3.819 -9.809 10.312 1.00 92.38 92 ARG A CA 1
ATOM 700 C C . ARG A 1 92 ? 3.740 -8.580 11.210 1.00 92.38 92 ARG A C 1
ATOM 702 O O . ARG A 1 92 ? 2.744 -8.391 11.902 1.00 92.38 92 ARG A O 1
ATOM 709 N N . GLU A 1 93 ? 4.785 -7.764 11.177 1.00 92.69 93 GLU A N 1
ATOM 710 C CA . GLU A 1 93 ? 4.884 -6.509 11.922 1.00 92.69 93 GLU A CA 1
ATOM 711 C C . GLU A 1 93 ? 4.194 -5.349 11.186 1.00 92.69 93 GLU A C 1
ATOM 713 O O . GLU A 1 93 ? 3.944 -4.310 11.789 1.00 92.69 93 GLU A O 1
ATOM 718 N N . ASP A 1 94 ? 3.829 -5.514 9.906 1.00 92.38 94 ASP A N 1
ATOM 719 C CA . ASP A 1 94 ? 3.115 -4.469 9.172 1.00 92.38 94 ASP A CA 1
ATOM 720 C C . ASP A 1 94 ? 1.755 -4.201 9.831 1.00 92.38 94 ASP A C 1
ATOM 722 O O . ASP A 1 94 ? 0.966 -5.112 10.121 1.00 92.38 94 ASP A O 1
ATOM 726 N N . GLY A 1 95 ? 1.501 -2.917 10.070 1.00 94.69 95 GLY A N 1
ATOM 727 C CA . GLY A 1 95 ? 0.331 -2.438 10.791 1.00 94.69 95 GLY A CA 1
ATOM 728 C C . GLY A 1 95 ? 0.482 -2.406 12.309 1.00 94.69 95 GLY A C 1
ATOM 729 O O . GLY A 1 95 ? -0.413 -1.858 12.945 1.00 94.69 95 GLY A O 1
ATOM 730 N N . THR A 1 96 ? 1.578 -2.924 12.881 1.00 97.00 96 THR A N 1
ATOM 731 C CA . THR A 1 96 ? 1.901 -2.832 14.314 1.00 97.00 96 THR A CA 1
ATOM 732 C C . THR A 1 96 ? 2.932 -1.739 14.573 1.00 97.00 96 THR A C 1
ATOM 734 O O . THR A 1 96 ? 3.961 -1.671 13.904 1.00 97.00 96 THR A O 1
ATOM 737 N N . VAL A 1 97 ? 2.669 -0.894 15.566 1.00 97.88 97 VAL A N 1
ATOM 738 C CA . VAL A 1 97 ? 3.569 0.178 15.989 1.00 97.88 97 VAL A CA 1
ATOM 739 C C . VAL A 1 97 ? 4.739 -0.435 16.750 1.00 97.88 97 VAL A C 1
ATOM 741 O O . VAL A 1 97 ? 4.611 -0.846 17.906 1.00 97.88 97 VAL A O 1
ATOM 744 N N . MET A 1 98 ? 5.896 -0.507 16.094 1.00 96.94 98 MET A N 1
ATOM 745 C CA . MET A 1 98 ? 7.127 -0.977 16.722 1.00 96.94 98 MET A CA 1
ATOM 746 C C . MET A 1 98 ? 7.756 0.147 17.544 1.00 96.94 98 MET A C 1
ATOM 748 O O . MET A 1 98 ? 7.491 1.328 17.322 1.00 96.94 98 MET A O 1
ATOM 752 N N . LYS A 1 99 ? 8.674 -0.204 18.446 1.00 97.44 99 LYS A N 1
ATOM 753 C CA . LYS A 1 99 ? 9.383 0.771 19.285 1.00 97.44 99 LYS A CA 1
ATOM 754 C C . LYS A 1 99 ? 9.969 1.955 18.501 1.00 97.44 99 LYS A C 1
ATOM 756 O O . LYS A 1 99 ? 9.835 3.093 18.933 1.00 97.44 99 LYS A O 1
ATOM 761 N N . SER A 1 100 ? 10.596 1.700 17.351 1.00 96.19 100 SER A N 1
ATOM 762 C CA . SER A 1 100 ? 11.150 2.769 16.509 1.00 96.19 100 SER A CA 1
ATOM 763 C C . SER A 1 100 ? 10.065 3.677 15.931 1.00 96.19 100 SER A C 1
ATOM 765 O O . SER A 1 100 ? 10.250 4.886 15.879 1.00 96.19 100 SER A O 1
ATOM 767 N N . ASP A 1 101 ? 8.924 3.106 15.535 1.00 96.81 101 ASP A N 1
ATOM 768 C CA . ASP A 1 101 ? 7.798 3.872 14.995 1.00 96.81 101 ASP A CA 1
ATOM 769 C C . ASP A 1 101 ? 7.194 4.776 16.087 1.00 96.81 101 ASP A C 1
ATOM 771 O O . ASP A 1 101 ? 6.863 5.934 15.830 1.00 96.81 101 ASP A O 1
ATOM 775 N N . TYR A 1 102 ? 7.109 4.271 17.325 1.00 97.75 102 TYR A N 1
ATOM 776 C CA . TYR A 1 102 ? 6.699 5.056 18.488 1.00 97.75 102 TYR A CA 1
ATOM 777 C C . TYR A 1 102 ? 7.695 6.180 18.802 1.00 97.75 102 TYR A C 1
ATOM 779 O O . TYR A 1 102 ? 7.279 7.326 18.957 1.00 97.75 102 TYR A O 1
ATOM 787 N N . GLU A 1 103 ? 8.999 5.899 18.847 1.00 97.69 103 GLU A N 1
ATOM 788 C CA . GLU A 1 103 ? 10.031 6.922 19.075 1.00 97.69 103 GLU A CA 1
ATOM 789 C C . GLU A 1 103 ? 9.971 8.038 18.016 1.00 97.69 103 GLU A C 1
ATOM 791 O O . GLU A 1 103 ? 9.994 9.221 18.369 1.00 97.69 103 GLU A O 1
ATOM 796 N N . ASP A 1 104 ? 9.801 7.680 16.739 1.00 96.19 104 ASP A N 1
ATOM 797 C CA . ASP A 1 104 ? 9.636 8.631 15.634 1.00 96.19 104 ASP A CA 1
ATOM 798 C C . ASP A 1 104 ? 8.333 9.440 15.749 1.00 96.19 104 ASP A C 1
ATOM 800 O O . ASP A 1 104 ? 8.280 10.621 15.383 1.00 96.19 104 ASP A O 1
ATOM 804 N N . SER A 1 105 ? 7.273 8.838 16.298 1.00 96.88 105 SER A N 1
ATOM 805 C CA . SER A 1 105 ? 5.987 9.512 16.503 1.00 96.88 105 SER A CA 1
ATOM 806 C C . SER A 1 105 ? 6.079 10.710 17.454 1.00 96.88 105 SER A C 1
ATOM 808 O O . SER A 1 105 ? 5.302 11.650 17.315 1.00 96.88 105 SER A O 1
ATOM 810 N N . LEU A 1 106 ? 7.050 10.719 18.376 1.00 96.88 106 LEU A N 1
ATOM 811 C CA . LEU A 1 106 ? 7.220 11.771 19.385 1.00 96.88 106 LEU A CA 1
ATOM 812 C C . LEU A 1 106 ? 7.853 13.056 18.831 1.00 96.88 106 LEU A C 1
ATOM 814 O O . LEU A 1 106 ? 7.893 14.075 19.527 1.00 96.88 106 LEU A O 1
ATOM 818 N N . ALA A 1 107 ? 8.367 13.028 17.599 1.00 96.62 107 ALA A N 1
ATOM 819 C CA . ALA A 1 107 ? 8.964 14.196 16.972 1.00 96.62 107 ALA A CA 1
ATOM 820 C C . ALA A 1 107 ? 7.928 15.311 16.737 1.00 96.62 107 ALA A C 1
ATOM 822 O O . ALA A 1 107 ? 6.773 15.067 16.373 1.00 96.62 107 ALA A O 1
ATOM 823 N N . GLU A 1 108 ? 8.354 16.567 16.901 1.00 94.31 108 GLU A N 1
ATOM 824 C CA . GLU A 1 108 ? 7.495 17.724 16.644 1.00 94.31 108 GLU A CA 1
ATOM 825 C C . GLU A 1 108 ? 6.985 17.706 15.193 1.00 94.31 108 GLU A C 1
ATOM 827 O O . GLU A 1 108 ? 7.759 17.616 14.240 1.00 94.31 108 GLU A O 1
ATOM 832 N N . GLY A 1 109 ? 5.663 17.795 15.029 1.00 92.19 109 GLY A N 1
ATOM 833 C CA . GLY A 1 109 ? 5.019 17.769 13.715 1.00 92.19 109 GLY A CA 1
ATOM 834 C C . GLY A 1 109 ? 4.899 16.379 13.085 1.00 92.19 109 GLY A C 1
ATOM 835 O O . GLY A 1 109 ? 4.559 16.296 11.901 1.00 92.19 109 GLY A O 1
ATOM 836 N N . SER A 1 110 ? 5.153 15.301 13.837 1.00 94.69 110 SER A N 1
ATOM 837 C CA . SER A 1 110 ? 4.939 13.944 13.340 1.00 94.69 110 SER A CA 1
ATOM 838 C C . SER A 1 110 ? 3.485 13.719 12.908 1.00 94.69 110 SER A C 1
ATOM 840 O O . SER A 1 110 ? 2.531 14.210 13.517 1.00 94.69 110 SER A O 1
ATOM 842 N N . LYS A 1 111 ? 3.315 12.962 11.820 1.00 92.44 111 LYS A N 1
ATOM 843 C CA . LYS A 1 111 ? 2.001 12.595 11.271 1.00 92.44 111 LYS A CA 1
ATOM 844 C C . LYS A 1 111 ? 1.350 11.429 12.011 1.00 92.44 111 LYS A C 1
ATOM 846 O O . LYS A 1 111 ? 0.187 11.153 11.749 1.00 92.44 111 LYS A O 1
ATOM 851 N N . THR A 1 112 ? 2.095 10.757 12.883 1.00 96.62 112 THR A N 1
ATOM 852 C CA . THR A 1 112 ? 1.676 9.555 13.614 1.00 96.62 112 THR A CA 1
ATOM 853 C C . THR A 1 112 ? 1.589 9.802 15.119 1.00 96.62 112 THR A C 1
ATOM 855 O O . THR A 1 112 ? 1.583 8.856 15.895 1.00 96.62 112 THR A O 1
ATOM 858 N N . LEU A 1 113 ? 1.524 11.070 15.549 1.00 95.56 113 LEU A N 1
ATOM 859 C CA . LEU A 1 113 ? 1.322 11.434 16.954 1.00 95.56 113 LEU A CA 1
ATOM 860 C C . LEU A 1 113 ? 0.120 10.688 17.550 1.00 95.56 113 LEU A C 1
ATOM 862 O O . LEU A 1 113 ? -0.936 10.618 16.923 1.00 95.56 113 LEU A O 1
ATOM 866 N N . GLY A 1 114 ? 0.278 10.211 18.785 1.00 96.38 114 GLY A N 1
ATOM 867 C CA . GLY A 1 114 ? -0.782 9.543 19.545 1.00 96.38 114 GLY A CA 1
ATOM 868 C C . GLY A 1 114 ? -0.800 8.021 19.425 1.00 96.38 114 GLY A C 1
ATOM 869 O O . GLY A 1 114 ? -1.611 7.400 20.099 1.00 96.38 114 GLY A O 1
ATOM 870 N N . VAL A 1 115 ? 0.076 7.427 18.610 1.00 97.88 115 VAL A N 1
ATOM 871 C CA . VAL A 1 115 ? 0.291 5.972 18.618 1.00 97.88 115 VAL A CA 1
ATOM 872 C C . VAL A 1 115 ? 1.055 5.538 19.872 1.00 97.88 115 VAL A C 1
ATOM 874 O O . VAL A 1 115 ? 1.897 6.287 20.375 1.00 97.88 115 VAL A O 1
ATOM 877 N N . GLU A 1 116 ? 0.818 4.315 20.333 1.00 98.00 116 GLU A N 1
ATOM 878 C CA . GLU A 1 116 ? 1.563 3.657 21.408 1.00 98.00 116 GLU A CA 1
ATOM 879 C C . GLU A 1 116 ? 2.261 2.384 20.895 1.00 98.00 116 GLU A C 1
ATOM 881 O O . GLU A 1 116 ? 1.827 1.749 19.933 1.00 98.00 116 GLU A O 1
ATOM 886 N N . GLU A 1 117 ? 3.390 2.014 21.512 1.00 98.00 117 GLU A N 1
ATOM 887 C CA . GLU A 1 117 ? 4.103 0.777 21.164 1.00 98.00 117 GLU A CA 1
ATOM 888 C C . GLU A 1 117 ? 3.195 -0.444 21.385 1.00 98.00 117 GLU A C 1
ATOM 890 O O . GLU A 1 117 ? 2.697 -0.665 22.488 1.00 98.00 117 GLU A O 1
ATOM 895 N N . GLY A 1 118 ? 3.025 -1.261 20.342 1.00 97.06 118 GLY A N 1
ATOM 896 C CA . GLY A 1 118 ? 2.165 -2.446 20.354 1.00 97.06 118 GLY A CA 1
ATOM 897 C C . GLY A 1 118 ? 0.774 -2.244 19.748 1.00 97.06 118 GLY A C 1
ATOM 898 O O . GLY A 1 118 ? 0.133 -3.245 19.421 1.00 97.06 118 GLY A O 1
ATOM 899 N N . ASP A 1 119 ? 0.341 -1.00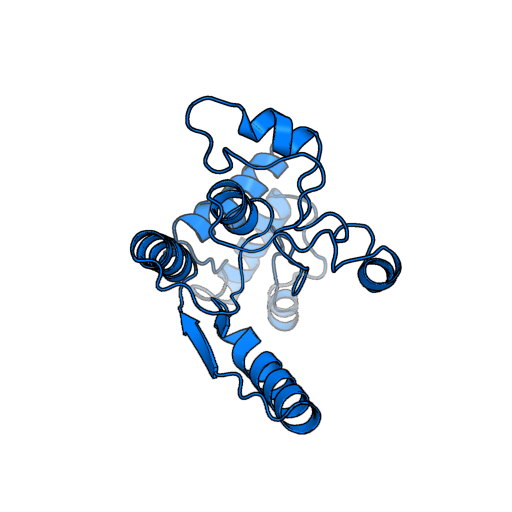0 19.519 1.00 98.12 119 ASP A N 1
ATOM 900 C CA . ASP A 1 119 ? -0.904 -0.724 18.795 1.00 98.12 119 ASP A CA 1
ATOM 901 C C . ASP A 1 119 ? -0.886 -1.380 17.411 1.00 98.12 119 ASP A C 1
ATOM 903 O O . ASP A 1 119 ? 0.157 -1.435 16.745 1.00 98.12 119 ASP A O 1
ATOM 907 N N . ARG A 1 120 ? -2.051 -1.826 16.927 1.00 97.88 120 ARG A N 1
ATOM 908 C CA . ARG A 1 120 ? -2.205 -2.352 15.570 1.00 97.88 120 ARG A CA 1
ATOM 909 C C . ARG A 1 120 ? -3.352 -1.690 14.822 1.00 97.88 120 ARG A C 1
ATOM 911 O O . ARG A 1 120 ? -4.510 -1.954 15.101 1.00 97.88 120 ARG A O 1
ATOM 918 N N . TYR A 1 121 ? -3.057 -0.948 13.760 1.00 98.12 121 TYR A N 1
ATOM 919 C CA . TYR A 1 121 ? -4.081 -0.194 13.018 1.00 98.12 121 TYR A CA 1
ATOM 920 C C . TYR A 1 121 ? -4.415 -0.755 11.631 1.00 98.12 121 TYR A C 1
ATOM 922 O O . TYR A 1 121 ? -5.310 -0.251 10.949 1.00 98.12 121 TYR A O 1
ATOM 930 N N . SER A 1 122 ? -3.713 -1.798 11.182 1.00 97.06 122 SER A N 1
ATOM 931 C CA . SER A 1 122 ? -3.994 -2.449 9.902 1.00 97.06 122 SER A CA 1
ATOM 932 C C . SER A 1 122 ? -3.564 -3.920 9.878 1.00 97.06 122 SER A C 1
ATOM 934 O O . SER A 1 122 ? -2.870 -4.414 10.773 1.00 97.06 122 SER A O 1
ATOM 936 N N . VAL A 1 123 ? -4.010 -4.641 8.844 1.00 95.69 123 VAL A N 1
ATOM 937 C CA . VAL A 1 123 ? -3.598 -6.022 8.571 1.00 95.69 123 VAL A CA 1
ATOM 938 C C . VAL A 1 123 ? -3.102 -6.181 7.129 1.00 95.69 123 VAL A C 1
ATOM 940 O O . VAL A 1 123 ? -3.641 -5.525 6.229 1.00 95.69 123 VAL A O 1
ATOM 943 N N . PRO A 1 124 ? -2.120 -7.065 6.859 1.00 93.69 124 PRO A N 1
ATOM 944 C CA . PRO A 1 124 ? -1.560 -7.192 5.517 1.00 93.69 124 PRO A CA 1
ATOM 945 C C . PRO A 1 124 ? -2.564 -7.762 4.505 1.00 93.69 124 PRO A C 1
ATOM 947 O O . PRO A 1 124 ? -3.171 -8.811 4.721 1.00 93.69 124 PRO A O 1
ATOM 950 N N . VAL A 1 125 ? -2.688 -7.101 3.349 1.00 91.88 125 VAL A N 1
ATOM 951 C CA . VAL A 1 125 ? -3.506 -7.580 2.213 1.00 91.88 125 VAL A CA 1
ATOM 952 C C . VAL A 1 125 ? -2.653 -7.877 0.983 1.00 91.88 125 VAL A C 1
ATOM 954 O O . VAL A 1 125 ? -2.826 -8.910 0.337 1.00 91.88 125 VAL A O 1
ATOM 957 N N . THR A 1 126 ? -1.708 -6.995 0.656 1.00 89.00 126 THR A N 1
ATOM 958 C CA . THR A 1 126 ? -0.732 -7.213 -0.418 1.00 89.00 126 THR A CA 1
ATOM 959 C C . THR A 1 126 ? 0.628 -6.691 -0.008 1.00 89.00 126 THR A C 1
ATOM 961 O O . THR A 1 126 ? 0.708 -5.592 0.530 1.00 89.00 126 THR A O 1
ATOM 964 N N . VAL A 1 127 ? 1.680 -7.423 -0.366 1.00 83.75 127 VAL A N 1
ATOM 965 C CA . VAL A 1 127 ? 3.068 -6.967 -0.272 1.00 83.75 127 VAL A CA 1
ATOM 966 C C . VAL A 1 127 ? 3.595 -6.644 -1.669 1.00 83.75 127 VAL A C 1
ATOM 968 O O . VAL A 1 127 ? 3.259 -7.317 -2.647 1.00 83.75 127 VAL A O 1
ATOM 971 N N . GLY A 1 128 ? 4.408 -5.599 -1.772 1.00 76.94 128 GLY A N 1
ATOM 972 C CA . GLY A 1 128 ? 5.096 -5.215 -2.998 1.00 76.94 128 GLY A CA 1
ATOM 973 C C . GLY A 1 128 ? 6.526 -4.799 -2.688 1.00 76.94 128 GLY A C 1
ATOM 974 O O . GLY A 1 128 ? 6.823 -4.378 -1.576 1.00 76.94 128 GLY A O 1
ATOM 975 N N . THR A 1 129 ? 7.414 -4.923 -3.670 1.00 75.88 129 THR A N 1
ATOM 976 C CA . THR A 1 129 ? 8.787 -4.424 -3.567 1.00 75.88 129 THR A CA 1
ATOM 977 C C . THR A 1 129 ? 9.047 -3.410 -4.677 1.00 75.88 129 THR A C 1
ATOM 979 O O . THR A 1 129 ? 8.537 -3.547 -5.794 1.00 75.88 129 THR A O 1
ATOM 982 N N . GLN A 1 130 ? 9.790 -2.359 -4.345 1.00 76.38 130 GLN A N 1
ATOM 983 C CA . GLN A 1 130 ? 10.165 -1.289 -5.266 1.00 76.38 130 GLN A CA 1
ATOM 984 C C . GLN A 1 130 ? 11.386 -1.705 -6.102 1.00 76.38 130 GLN A C 1
ATOM 986 O O . GLN A 1 130 ? 12.074 -2.676 -5.796 1.00 76.38 130 GLN A O 1
ATOM 991 N N . GLY A 1 131 ? 11.660 -0.979 -7.189 1.00 76.12 131 GLY A N 1
ATOM 992 C CA . GLY A 1 131 ? 12.870 -1.196 -7.995 1.00 76.12 131 GLY A CA 1
ATOM 993 C C . GLY A 1 131 ? 12.846 -2.420 -8.921 1.00 76.12 131 GLY A C 1
ATOM 994 O O . GLY A 1 131 ? 13.851 -2.724 -9.559 1.00 76.12 131 GLY A O 1
ATOM 995 N N . MET A 1 132 ? 11.710 -3.112 -9.059 1.00 81.62 132 MET A N 1
ATOM 996 C CA . MET A 1 132 ? 11.568 -4.184 -10.049 1.00 81.62 132 MET A CA 1
ATOM 997 C C . MET A 1 132 ? 11.453 -3.618 -11.466 1.00 81.62 132 MET A C 1
ATOM 999 O O . MET A 1 132 ? 10.533 -2.861 -11.778 1.00 81.62 132 MET A O 1
ATOM 1003 N N . VAL A 1 133 ? 12.335 -4.066 -12.360 1.00 84.75 133 VAL A N 1
ATOM 1004 C CA . VAL A 1 133 ? 12.258 -3.766 -13.793 1.00 84.75 133 VAL A CA 1
ATOM 1005 C C . VAL A 1 133 ? 11.756 -4.994 -14.544 1.00 84.75 133 VAL A C 1
ATOM 1007 O O . VAL A 1 133 ? 12.361 -6.063 -14.501 1.00 84.75 133 VAL A O 1
ATOM 1010 N N . TYR A 1 134 ? 10.654 -4.838 -15.276 1.00 89.75 134 TYR A N 1
ATOM 1011 C CA . TYR A 1 134 ? 10.100 -5.897 -16.115 1.00 89.75 134 TYR A CA 1
ATOM 1012 C C . TYR A 1 134 ? 10.559 -5.733 -17.564 1.00 89.75 134 TYR A C 1
ATOM 1014 O O . TYR A 1 134 ? 10.282 -4.718 -18.206 1.00 89.75 134 TYR A O 1
ATOM 1022 N N . LEU A 1 135 ? 11.213 -6.763 -18.104 1.00 90.81 135 LEU A N 1
ATOM 1023 C CA . LEU A 1 135 ? 11.654 -6.814 -19.496 1.00 90.81 135 LEU A CA 1
ATOM 1024 C C . LEU A 1 135 ? 10.859 -7.866 -20.279 1.00 90.81 135 LEU A C 1
ATOM 1026 O O . LEU A 1 135 ? 10.752 -9.025 -19.880 1.00 90.81 135 LEU A O 1
ATOM 1030 N N . ASN A 1 136 ? 10.316 -7.473 -21.433 1.00 93.38 136 ASN A N 1
ATOM 1031 C CA . ASN A 1 136 ? 9.671 -8.413 -22.347 1.00 93.38 136 ASN A CA 1
ATOM 1032 C C . ASN A 1 136 ? 10.733 -9.326 -22.986 1.00 93.38 136 ASN A C 1
ATOM 1034 O O . ASN A 1 136 ? 11.544 -8.857 -23.785 1.00 93.38 136 ASN A O 1
ATOM 1038 N N . LYS A 1 137 ? 10.696 -10.623 -22.654 1.00 94.06 137 LYS A N 1
ATOM 1039 C CA . LYS A 1 137 ? 11.699 -11.618 -23.072 1.00 94.06 137 LYS A CA 1
ATOM 1040 C C . LYS A 1 137 ? 11.847 -11.739 -24.591 1.00 94.06 137 LYS A C 1
ATOM 1042 O O . LYS A 1 137 ? 12.968 -11.763 -25.087 1.00 94.06 137 LYS A O 1
ATOM 1047 N N . ASP A 1 138 ? 10.748 -11.727 -25.344 1.00 95.31 138 ASP A N 1
ATOM 1048 C CA . ASP A 1 138 ? 10.802 -11.825 -26.811 1.00 95.31 138 ASP A CA 1
ATOM 1049 C C . ASP A 1 138 ? 11.471 -10.598 -27.433 1.00 95.31 138 ASP A C 1
ATOM 1051 O O . ASP A 1 138 ? 12.190 -10.687 -28.430 1.00 95.31 138 ASP A O 1
ATOM 1055 N N . ARG A 1 139 ? 11.229 -9.424 -26.844 1.00 95.56 139 ARG A N 1
ATOM 1056 C CA . ARG A 1 139 ? 11.859 -8.177 -27.283 1.00 95.56 139 ARG A CA 1
ATOM 1057 C C . ARG A 1 139 ? 13.329 -8.118 -26.882 1.00 95.56 139 ARG A C 1
ATOM 1059 O O . ARG A 1 139 ? 14.130 -7.648 -27.683 1.00 95.56 139 ARG A O 1
ATOM 1066 N N . ALA A 1 140 ? 13.677 -8.628 -25.703 1.00 95.31 140 ALA A N 1
ATOM 1067 C CA . ALA A 1 140 ? 15.058 -8.778 -25.256 1.00 95.31 140 ALA A CA 1
ATOM 1068 C C . ALA A 1 140 ? 15.858 -9.654 -26.230 1.00 95.31 140 ALA A C 1
ATOM 1070 O O . ALA A 1 140 ? 16.869 -9.206 -26.766 1.00 95.31 140 ALA A O 1
ATOM 1071 N N . ALA A 1 141 ? 15.334 -10.838 -26.565 1.00 96.19 141 ALA A N 1
ATOM 1072 C CA . ALA A 1 141 ? 15.975 -11.769 -27.489 1.00 96.19 141 ALA A CA 1
ATOM 1073 C C . ALA A 1 141 ? 16.201 -11.155 -28.882 1.00 96.19 141 ALA A C 1
ATOM 1075 O O . ALA A 1 141 ? 17.294 -11.255 -29.432 1.00 96.19 141 ALA A O 1
ATOM 1076 N N . LYS A 1 142 ? 15.200 -10.452 -29.432 1.00 96.81 142 LYS A N 1
ATOM 1077 C CA . LYS A 1 142 ? 15.326 -9.741 -30.721 1.00 96.81 142 LYS A CA 1
ATOM 1078 C C . LYS A 1 142 ? 16.382 -8.635 -30.699 1.00 96.81 142 LYS A C 1
ATOM 1080 O O . LYS A 1 142 ? 17.049 -8.420 -31.702 1.00 96.81 142 LYS A O 1
ATOM 1085 N N . ALA A 1 143 ? 16.557 -7.968 -29.561 1.00 96.69 143 ALA A N 1
ATOM 1086 C CA . ALA A 1 143 ? 17.594 -6.959 -29.366 1.00 96.69 143 ALA A CA 1
ATOM 1087 C C . ALA A 1 143 ? 18.965 -7.553 -28.971 1.00 96.69 143 ALA A C 1
ATOM 1089 O O . ALA A 1 143 ? 19.903 -6.796 -28.718 1.00 96.69 143 ALA A O 1
ATOM 1090 N N . GLY A 1 144 ? 19.099 -8.885 -28.913 1.00 96.12 144 GLY A N 1
ATOM 1091 C CA . GLY A 1 144 ? 20.342 -9.569 -28.547 1.00 96.12 144 GLY A CA 1
ATOM 1092 C C . GLY A 1 144 ? 20.687 -9.500 -27.055 1.00 96.12 144 GLY A C 1
ATOM 1093 O O . GLY A 1 144 ? 21.863 -9.518 -26.700 1.00 96.12 144 GLY A O 1
ATOM 1094 N N . ILE A 1 145 ? 19.684 -9.380 -26.183 1.00 96.31 145 ILE A N 1
ATOM 1095 C CA . ILE A 1 145 ? 19.836 -9.389 -24.723 1.00 96.31 145 ILE A CA 1
ATOM 1096 C C . ILE A 1 145 ? 19.486 -10.794 -24.229 1.00 96.31 145 ILE A C 1
ATOM 1098 O O . ILE A 1 145 ? 18.327 -11.206 -24.311 1.00 96.31 145 ILE A O 1
ATOM 1102 N N . THR A 1 146 ? 20.489 -11.541 -23.764 1.00 93.38 146 THR A N 1
ATOM 1103 C CA . THR A 1 146 ? 20.332 -12.943 -23.335 1.00 93.38 146 THR A CA 1
ATOM 1104 C C . THR A 1 146 ? 20.336 -13.122 -21.823 1.00 93.38 146 THR A C 1
ATOM 1106 O O . THR A 1 146 ? 19.772 -14.100 -21.351 1.00 93.38 146 THR A O 1
ATOM 1109 N N . GLU A 1 147 ? 20.901 -12.174 -21.076 1.00 92.88 147 GLU A N 1
ATOM 1110 C CA . GLU A 1 147 ? 20.968 -12.198 -19.613 1.00 92.88 147 GLU A CA 1
ATOM 1111 C C . GLU A 1 147 ? 20.482 -10.861 -19.035 1.00 92.88 147 GLU A C 1
ATOM 1113 O O . GLU A 1 147 ? 20.626 -9.832 -19.703 1.00 92.88 147 GLU A O 1
ATOM 1118 N N . PRO A 1 148 ? 19.896 -10.844 -17.824 1.00 90.94 148 PRO A N 1
ATOM 1119 C CA . PRO A 1 148 ? 19.584 -9.601 -17.129 1.00 90.94 148 PRO A CA 1
ATOM 1120 C C . PRO A 1 148 ? 20.858 -8.785 -16.837 1.00 90.94 148 PRO A C 1
ATOM 1122 O O . PRO A 1 148 ? 21.872 -9.373 -16.454 1.00 90.94 148 PRO A O 1
ATOM 1125 N N . PRO A 1 149 ? 20.818 -7.446 -16.958 1.00 91.19 149 PRO A N 1
ATOM 1126 C CA . PRO A 1 149 ? 21.961 -6.603 -16.631 1.00 91.19 149 PRO A CA 1
ATOM 1127 C C . PRO A 1 149 ? 22.276 -6.672 -15.133 1.00 91.19 149 PRO A C 1
ATOM 1129 O O . PRO A 1 149 ? 21.370 -6.631 -14.299 1.00 91.19 149 PRO A O 1
ATOM 1132 N N . THR A 1 150 ? 23.564 -6.742 -14.791 1.00 91.19 150 THR A N 1
ATOM 1133 C CA . THR A 1 150 ? 24.040 -6.772 -13.395 1.00 91.19 150 THR A CA 1
ATOM 1134 C C . THR A 1 150 ? 24.592 -5.432 -12.913 1.00 91.19 150 THR A C 1
ATOM 1136 O O . THR A 1 150 ? 24.898 -5.287 -11.733 1.00 91.19 150 THR A O 1
ATOM 1139 N N . THR A 1 151 ? 24.728 -4.454 -13.813 1.00 88.94 151 THR A N 1
ATOM 1140 C CA . THR A 1 151 ? 25.227 -3.104 -13.522 1.00 88.94 151 THR A CA 1
ATOM 1141 C C . THR A 1 151 ? 24.336 -2.038 -14.161 1.00 88.94 151 THR A C 1
ATOM 1143 O O . THR A 1 151 ? 23.551 -2.321 -15.075 1.00 88.94 151 THR A O 1
ATOM 1146 N N . TRP A 1 152 ? 24.461 -0.792 -13.698 1.00 86.31 152 TRP A N 1
ATOM 1147 C CA . TRP A 1 152 ? 23.764 0.348 -14.297 1.00 86.31 152 TRP A CA 1
ATOM 1148 C C . TRP A 1 152 ? 24.211 0.595 -15.740 1.00 86.31 152 TRP A C 1
ATOM 1150 O O . TRP A 1 152 ? 23.387 0.908 -16.600 1.00 86.31 152 TRP A O 1
ATOM 1160 N N . GLU A 1 153 ? 25.498 0.413 -16.026 1.00 91.88 153 GLU A N 1
ATOM 1161 C CA . GLU A 1 153 ? 26.074 0.543 -17.359 1.00 91.88 153 GLU A CA 1
ATOM 1162 C C . GLU A 1 153 ? 25.501 -0.503 -18.320 1.00 91.88 153 GLU A C 1
ATOM 1164 O O . GLU A 1 153 ? 25.092 -0.147 -19.430 1.00 91.88 153 GLU A O 1
ATOM 1169 N N . ASP A 1 154 ? 25.396 -1.764 -17.884 1.00 93.00 154 ASP A N 1
ATOM 1170 C CA . ASP A 1 154 ? 24.770 -2.834 -18.671 1.00 93.00 154 ASP A CA 1
ATOM 1171 C C . ASP A 1 154 ? 23.297 -2.521 -18.939 1.00 93.00 154 ASP A C 1
ATOM 1173 O O . ASP A 1 154 ? 22.822 -2.649 -20.069 1.00 93.00 154 ASP A O 1
ATOM 1177 N N . PHE A 1 155 ? 22.578 -2.036 -17.923 1.00 91.31 155 PHE A N 1
ATOM 1178 C CA . PHE A 1 155 ? 21.175 -1.658 -18.063 1.00 91.31 155 PHE A CA 1
ATOM 1179 C C . PHE A 1 155 ? 20.983 -0.540 -19.098 1.00 91.31 155 PHE A C 1
ATOM 1181 O O . PHE A 1 155 ? 20.121 -0.641 -19.977 1.00 91.31 155 PHE A O 1
ATOM 1188 N N . ILE A 1 156 ? 21.812 0.509 -19.057 1.00 92.44 156 ILE A N 1
ATOM 1189 C CA . ILE A 1 156 ? 21.777 1.603 -20.039 1.00 92.44 156 ILE A CA 1
ATOM 1190 C C . ILE A 1 156 ? 22.147 1.093 -21.439 1.00 92.44 156 ILE A C 1
ATOM 1192 O O . ILE A 1 156 ? 21.508 1.480 -22.426 1.00 92.44 156 ILE A O 1
ATOM 1196 N N . ALA A 1 157 ? 23.140 0.207 -21.547 1.00 95.44 157 ALA A N 1
ATOM 1197 C CA . ALA A 1 157 ? 23.533 -0.400 -22.815 1.00 95.44 157 ALA A CA 1
ATOM 1198 C C . ALA A 1 157 ? 22.393 -1.234 -23.424 1.00 95.44 157 ALA A C 1
ATOM 1200 O O . ALA A 1 157 ? 22.110 -1.118 -24.622 1.00 95.44 157 ALA A O 1
ATOM 1201 N N . ASP A 1 158 ? 21.685 -2.013 -22.608 1.00 96.00 158 ASP A N 1
ATOM 1202 C CA . ASP A 1 158 ? 20.534 -2.814 -23.023 1.00 96.00 158 ASP A CA 1
ATOM 1203 C C . ASP A 1 158 ? 19.344 -1.949 -23.457 1.00 96.00 158 ASP A C 1
ATOM 1205 O O . ASP A 1 158 ? 18.734 -2.217 -24.498 1.00 96.00 158 ASP A O 1
ATOM 1209 N N . LEU A 1 159 ? 19.065 -0.840 -22.761 1.00 95.31 159 LEU A N 1
ATOM 1210 C CA . LEU A 1 159 ? 18.107 0.167 -23.239 1.00 95.31 159 LEU A CA 1
ATOM 1211 C C . LEU A 1 159 ? 18.527 0.752 -24.599 1.00 95.31 159 LEU A C 1
ATOM 1213 O O . LEU A 1 159 ? 17.681 0.980 -25.467 1.00 95.31 159 LEU A O 1
ATOM 1217 N N . GLY A 1 160 ? 19.829 0.947 -24.829 1.00 96.44 160 GLY A N 1
ATOM 1218 C CA . GLY A 1 160 ? 20.379 1.351 -26.124 1.00 96.44 160 GLY A CA 1
ATOM 1219 C C . GLY A 1 160 ? 20.097 0.338 -27.241 1.00 96.44 160 GLY A C 1
ATOM 1220 O O . GLY A 1 160 ? 19.637 0.727 -28.321 1.00 96.44 160 GLY A O 1
ATOM 1221 N N . LYS A 1 161 ? 20.304 -0.961 -26.979 1.00 97.00 161 LYS A N 1
ATOM 1222 C CA . LYS A 1 161 ? 19.982 -2.052 -27.921 1.00 97.00 161 LYS A CA 1
ATOM 1223 C C . LYS A 1 161 ? 18.487 -2.087 -28.238 1.00 97.00 161 LYS A C 1
ATOM 1225 O O . LYS A 1 161 ? 18.106 -2.109 -29.409 1.00 97.00 161 LYS A O 1
ATOM 1230 N N . LEU A 1 162 ? 17.639 -2.011 -27.211 1.00 97.31 162 LEU A N 1
ATOM 1231 C CA . LEU A 1 162 ? 16.184 -1.980 -27.370 1.00 97.31 162 LEU A CA 1
ATOM 1232 C C . LEU A 1 162 ? 15.740 -0.781 -28.215 1.00 97.31 162 LEU A C 1
ATOM 1234 O O . LEU A 1 162 ? 14.907 -0.940 -29.110 1.00 97.31 162 LEU A O 1
ATOM 1238 N N . LYS A 1 163 ? 16.305 0.408 -27.981 1.00 97.00 163 LYS A N 1
ATOM 1239 C CA . LYS A 1 163 ? 15.968 1.625 -28.734 1.00 97.00 163 LYS A CA 1
ATOM 1240 C C . LYS A 1 163 ? 16.399 1.526 -30.191 1.00 97.00 163 LYS A C 1
ATOM 1242 O O . LYS A 1 163 ? 15.665 1.981 -31.066 1.00 97.00 163 LYS A O 1
ATOM 1247 N N . LYS A 1 164 ? 17.555 0.919 -30.465 1.00 97.62 164 LYS A N 1
ATOM 1248 C CA . LYS A 1 164 ? 18.025 0.662 -31.831 1.00 97.62 164 LYS A CA 1
ATOM 1249 C C . LYS A 1 164 ? 17.078 -0.277 -32.585 1.00 97.62 164 LYS A C 1
ATOM 1251 O O . LYS A 1 164 ? 16.742 0.012 -33.727 1.00 97.62 164 LYS A O 1
ATOM 1256 N N . GLU A 1 165 ? 16.623 -1.346 -31.935 1.00 97.69 165 GLU A N 1
ATOM 1257 C CA . GLU A 1 165 ? 15.753 -2.359 -32.547 1.00 97.69 165 GLU A CA 1
ATOM 1258 C C . GLU A 1 165 ? 14.300 -1.877 -32.712 1.00 97.69 165 GLU A C 1
ATOM 1260 O O . GLU A 1 165 ? 13.645 -2.138 -33.719 1.00 97.69 165 GLU A O 1
ATOM 1265 N N . PHE A 1 166 ? 13.769 -1.139 -31.732 1.00 96.88 166 PHE A N 1
ATOM 1266 C CA . PHE A 1 166 ? 12.338 -0.815 -31.671 1.00 96.88 166 PHE A CA 1
ATOM 1267 C C . PHE A 1 166 ? 12.005 0.682 -31.746 1.00 96.88 166 PHE A C 1
ATOM 1269 O O . PHE A 1 166 ? 10.831 1.059 -31.617 1.00 96.88 166 PHE A O 1
ATOM 1276 N N . GLY A 1 167 ? 13.001 1.548 -31.937 1.00 94.88 167 GLY A N 1
ATOM 1277 C CA . GLY A 1 167 ? 12.834 3.000 -31.991 1.00 94.88 167 GLY A CA 1
ATOM 1278 C C . GLY A 1 167 ? 12.216 3.560 -30.708 1.00 94.88 167 GLY A C 1
ATOM 1279 O O . GLY A 1 167 ? 12.565 3.158 -29.599 1.00 94.88 167 GLY A O 1
ATOM 1280 N N . GLY A 1 168 ? 11.231 4.453 -30.848 1.00 90.19 168 GLY A N 1
ATOM 1281 C CA . GLY A 1 168 ? 10.516 5.066 -29.716 1.00 90.19 168 GLY A CA 1
ATOM 1282 C C . GLY A 1 168 ? 9.761 4.084 -28.807 1.00 90.19 168 GLY A C 1
ATOM 1283 O O . GLY A 1 168 ? 9.300 4.475 -27.743 1.00 90.19 168 GLY A O 1
ATOM 1284 N N . ARG A 1 169 ? 9.649 2.806 -29.193 1.00 90.94 169 ARG A N 1
ATOM 1285 C CA . ARG A 1 169 ? 9.050 1.746 -28.366 1.00 90.94 169 ARG A CA 1
ATOM 1286 C C . ARG A 1 169 ? 10.090 0.940 -27.587 1.00 90.94 169 ARG A C 1
ATOM 1288 O O . ARG A 1 169 ? 9.699 0.040 -26.849 1.00 90.94 169 ARG A O 1
ATOM 1295 N N . GLY A 1 170 ? 11.382 1.174 -27.804 1.00 91.38 170 GLY A N 1
ATOM 1296 C CA . GLY A 1 170 ? 12.503 0.429 -27.226 1.00 91.38 170 GLY A CA 1
ATOM 1297 C C . GLY A 1 170 ? 13.151 1.124 -26.036 1.00 91.38 170 GLY A C 1
ATOM 1298 O O . GLY A 1 170 ? 14.367 1.195 -25.965 1.00 91.38 170 GLY A O 1
ATOM 1299 N N . GLY A 1 171 ? 12.352 1.708 -25.151 1.00 87.12 171 GLY A N 1
ATOM 1300 C CA . GLY A 1 171 ? 12.851 2.419 -23.980 1.00 87.12 171 GLY A CA 1
ATOM 1301 C C . GLY A 1 171 ? 12.218 1.915 -22.695 1.00 87.12 171 GLY A C 1
ATOM 1302 O O . GLY A 1 171 ? 11.496 0.918 -22.677 1.00 87.12 171 GLY A O 1
ATOM 1303 N N . LEU A 1 172 ? 12.471 2.658 -21.629 1.00 88.44 172 LEU A N 1
ATOM 1304 C CA . LEU A 1 172 ? 11.866 2.445 -20.328 1.00 88.44 172 LEU A CA 1
ATOM 1305 C C . LEU A 1 172 ? 10.549 3.229 -20.243 1.00 88.44 172 LEU A C 1
ATOM 1307 O O . LEU A 1 172 ? 10.492 4.399 -20.618 1.00 88.44 172 LEU A O 1
ATOM 1311 N N . THR A 1 173 ? 9.483 2.584 -19.771 1.00 88.00 173 THR A N 1
ATOM 1312 C CA . THR A 1 173 ? 8.206 3.249 -19.475 1.00 88.00 173 THR A CA 1
ATOM 1313 C C . THR A 1 173 ? 8.078 3.389 -17.970 1.00 88.00 173 THR A C 1
ATOM 1315 O O . THR A 1 173 ? 8.176 2.388 -17.267 1.00 88.00 173 THR A O 1
ATOM 1318 N N . ILE A 1 174 ? 7.848 4.611 -17.485 1.00 83.69 174 ILE A N 1
ATOM 1319 C CA . ILE A 1 174 ? 7.676 4.874 -16.055 1.00 83.69 174 ILE A CA 1
ATOM 1320 C C . ILE A 1 174 ? 6.568 5.898 -15.810 1.00 83.69 174 ILE A C 1
ATOM 1322 O O . ILE A 1 174 ? 6.351 6.806 -16.615 1.00 83.69 174 ILE A O 1
ATOM 1326 N N . GLY A 1 175 ? 5.866 5.754 -14.687 1.00 81.94 175 GLY A N 1
ATOM 1327 C CA . GLY A 1 175 ? 4.716 6.566 -14.284 1.00 81.94 175 GLY A CA 1
ATOM 1328 C C . GLY A 1 175 ? 5.050 7.955 -13.728 1.00 81.94 175 GLY A C 1
ATOM 1329 O O . GLY A 1 175 ? 4.460 8.354 -12.734 1.00 81.94 175 GLY A O 1
ATOM 1330 N N . LEU A 1 176 ? 5.939 8.724 -14.370 1.00 83.50 176 LEU A N 1
ATOM 1331 C CA . LEU A 1 176 ? 6.434 10.027 -13.870 1.00 83.50 176 LEU A CA 1
ATOM 1332 C C . LEU A 1 176 ? 5.372 11.133 -13.711 1.00 83.50 176 LEU A C 1
ATOM 1334 O O . LEU A 1 176 ? 5.679 12.214 -13.216 1.00 83.50 176 LEU A O 1
ATOM 1338 N N . LYS A 1 177 ? 4.132 10.903 -14.156 1.00 84.00 177 LYS A N 1
ATOM 1339 C CA . LYS A 1 177 ? 3.029 11.858 -13.968 1.00 84.00 177 LYS A CA 1
ATOM 1340 C C . LYS A 1 177 ? 2.502 11.890 -12.530 1.00 84.00 177 LYS A C 1
ATOM 1342 O O . LYS A 1 177 ? 1.881 12.883 -12.169 1.00 84.00 177 LYS A O 1
ATOM 1347 N N . SER A 1 178 ? 2.717 10.831 -11.746 1.00 81.94 178 SER A N 1
ATOM 1348 C CA . SER A 1 178 ? 2.423 10.823 -10.310 1.00 81.94 178 SER A CA 1
ATOM 1349 C C . SER A 1 178 ? 3.709 11.159 -9.543 1.00 81.94 178 SER A C 1
ATOM 1351 O O . SER A 1 178 ? 4.712 10.458 -9.721 1.00 81.94 178 SER A O 1
ATOM 1353 N N . PRO A 1 179 ? 3.719 12.233 -8.730 1.00 82.62 179 PRO A N 1
ATOM 1354 C CA . PRO A 1 179 ? 4.895 12.628 -7.959 1.00 82.62 179 PRO A CA 1
ATOM 1355 C C . PRO A 1 179 ? 5.385 11.545 -6.991 1.00 82.62 179 PRO A C 1
ATOM 1357 O O . PRO A 1 179 ? 6.589 11.297 -6.936 1.00 82.62 179 PRO A O 1
ATOM 1360 N N . SER A 1 180 ? 4.473 10.870 -6.283 1.00 80.69 180 SER A N 1
ATOM 1361 C CA . SER A 1 180 ? 4.798 9.753 -5.381 1.00 80.69 180 SER A CA 1
ATOM 1362 C C . SER A 1 180 ? 5.422 8.594 -6.151 1.00 80.69 180 SER A C 1
ATOM 1364 O O . SER A 1 180 ? 6.506 8.135 -5.805 1.00 80.69 180 SER A O 1
ATOM 1366 N N . THR A 1 181 ? 4.837 8.216 -7.294 1.00 80.88 181 THR A N 1
ATOM 1367 C CA . THR A 1 181 ? 5.415 7.182 -8.169 1.00 80.88 181 THR A CA 1
ATOM 1368 C C . THR A 1 181 ? 6.835 7.547 -8.614 1.00 80.88 181 THR A C 1
ATOM 1370 O O . THR A 1 181 ? 7.724 6.699 -8.608 1.00 80.88 181 THR A O 1
ATOM 1373 N N . ALA A 1 182 ? 7.080 8.803 -8.998 1.00 83.25 182 ALA A N 1
ATOM 1374 C CA . ALA A 1 182 ? 8.412 9.243 -9.402 1.00 83.25 182 ALA A CA 1
ATOM 1375 C C . ALA A 1 182 ? 9.426 9.175 -8.246 1.00 83.25 182 ALA A C 1
ATOM 1377 O O . ALA A 1 182 ? 10.545 8.696 -8.434 1.00 83.25 182 ALA A O 1
ATOM 1378 N N . MET A 1 183 ? 9.032 9.634 -7.058 1.00 84.19 183 MET A N 1
ATOM 1379 C CA . MET A 1 183 ? 9.905 9.679 -5.890 1.00 84.19 183 MET A CA 1
ATOM 1380 C C . MET A 1 183 ? 10.191 8.278 -5.333 1.00 84.19 183 MET A C 1
ATOM 1382 O O . MET A 1 183 ? 11.349 7.877 -5.239 1.00 84.19 183 MET A O 1
ATOM 1386 N N . GLU A 1 184 ? 9.146 7.527 -5.003 1.00 82.12 184 GLU A N 1
ATOM 1387 C CA . GLU A 1 184 ? 9.231 6.281 -4.232 1.00 82.12 184 GLU A CA 1
ATOM 1388 C C . GLU A 1 184 ? 9.653 5.087 -5.086 1.00 82.12 184 GLU A C 1
ATOM 1390 O O . GLU A 1 184 ? 10.402 4.227 -4.640 1.00 82.12 184 GLU A O 1
ATOM 1395 N N . TRP A 1 185 ? 9.216 5.028 -6.346 1.00 81.06 185 TRP A N 1
ATOM 1396 C CA . TRP A 1 185 ? 9.444 3.850 -7.192 1.00 81.06 185 TRP A CA 1
ATOM 1397 C C . TRP A 1 185 ? 10.626 4.004 -8.146 1.00 81.06 185 TRP A C 1
ATOM 1399 O O . TRP A 1 185 ? 10.982 3.045 -8.833 1.00 81.06 185 TRP A O 1
ATOM 1409 N N . ILE A 1 186 ? 11.238 5.192 -8.203 1.00 80.75 186 ILE A N 1
ATOM 1410 C CA . ILE A 1 186 ? 12.371 5.476 -9.091 1.00 80.75 186 ILE A CA 1
ATOM 1411 C C . 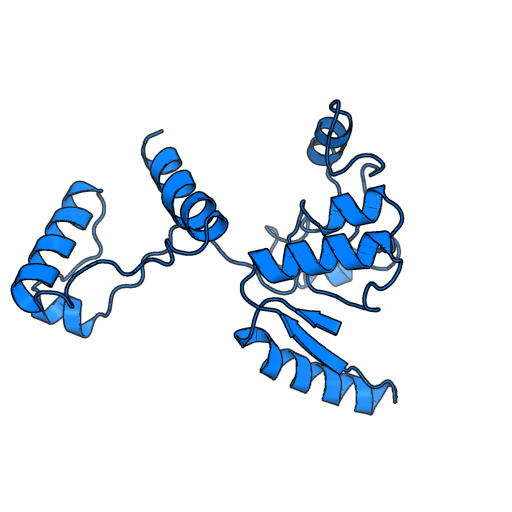ILE A 1 186 ? 13.491 6.176 -8.332 1.00 80.75 186 ILE A C 1
ATOM 1413 O O . ILE A 1 186 ? 14.581 5.624 -8.226 1.00 80.75 186 ILE A O 1
ATOM 1417 N N . MET A 1 187 ? 13.255 7.388 -7.817 1.00 83.62 187 MET A N 1
ATOM 1418 C CA . MET A 1 187 ? 14.335 8.217 -7.273 1.00 83.62 187 MET A CA 1
ATOM 1419 C C . MET A 1 187 ? 14.946 7.617 -6.007 1.00 83.62 187 MET A C 1
ATOM 1421 O O . MET A 1 187 ? 16.168 7.540 -5.923 1.00 83.62 187 MET A O 1
ATOM 1425 N N . GLN A 1 188 ? 14.127 7.153 -5.063 1.00 84.94 188 GLN A N 1
ATOM 1426 C CA . GLN A 1 188 ? 14.604 6.489 -3.848 1.00 84.94 188 GLN A CA 1
ATOM 1427 C C . GLN A 1 188 ? 15.393 5.201 -4.158 1.00 84.94 188 GLN A C 1
ATOM 1429 O O . GLN A 1 188 ? 16.542 5.117 -3.722 1.00 84.94 188 GLN A O 1
ATOM 1434 N N . PRO A 1 189 ? 14.881 4.246 -4.967 1.00 81.56 189 PRO A N 1
ATOM 1435 C CA . PRO A 1 189 ? 15.658 3.076 -5.377 1.00 81.56 189 PRO A CA 1
ATOM 1436 C C . PRO A 1 189 ? 16.968 3.423 -6.091 1.00 81.56 189 PRO A C 1
ATOM 1438 O O . PRO A 1 189 ? 17.999 2.813 -5.815 1.00 81.56 189 PRO A O 1
ATOM 1441 N N . MET A 1 190 ? 16.958 4.419 -6.987 1.00 77.31 190 MET A N 1
ATOM 1442 C CA . MET A 1 190 ? 18.179 4.870 -7.664 1.00 77.31 190 MET A CA 1
ATOM 1443 C C . MET A 1 190 ? 19.190 5.461 -6.681 1.00 77.31 190 MET A C 1
ATOM 1445 O O . MET A 1 190 ? 20.372 5.160 -6.790 1.00 77.31 190 MET A O 1
ATOM 1449 N N . ALA A 1 191 ? 18.742 6.279 -5.725 1.00 81.19 191 ALA A N 1
ATOM 1450 C CA . ALA A 1 191 ? 19.613 6.848 -4.702 1.00 81.19 191 ALA A CA 1
ATOM 1451 C C . ALA A 1 191 ? 20.225 5.758 -3.813 1.00 81.19 191 ALA A C 1
ATOM 1453 O O . ALA A 1 191 ? 21.410 5.825 -3.509 1.00 81.19 191 ALA A O 1
ATOM 1454 N N . TYR A 1 192 ? 19.447 4.733 -3.456 1.00 77.12 192 TYR A N 1
ATOM 1455 C CA . TYR A 1 192 ? 19.942 3.595 -2.683 1.00 77.12 192 TYR A CA 1
ATOM 1456 C C . TYR A 1 192 ? 21.001 2.796 -3.448 1.00 77.12 192 TYR A C 1
ATOM 1458 O O . TYR A 1 192 ? 22.000 2.397 -2.870 1.00 77.12 192 TYR A O 1
ATOM 1466 N N . GLY A 1 193 ? 20.828 2.614 -4.761 1.00 67.75 193 GLY A N 1
ATOM 1467 C CA . GLY A 1 193 ? 21.821 1.951 -5.613 1.00 67.75 193 GLY A CA 1
ATOM 1468 C C . GLY A 1 193 ? 23.116 2.743 -5.847 1.00 67.75 193 GLY A C 1
ATOM 1469 O O . GLY A 1 193 ? 24.003 2.233 -6.526 1.00 67.75 193 GLY A O 1
ATOM 1470 N N . LEU A 1 194 ? 23.211 3.981 -5.346 1.00 66.25 194 LEU A N 1
ATOM 1471 C CA . LEU A 1 194 ? 24.420 4.814 -5.373 1.00 66.25 194 LEU A CA 1
ATOM 1472 C C . LEU A 1 194 ? 25.159 4.851 -4.021 1.00 66.25 194 LEU A C 1
ATOM 1474 O O . LEU A 1 194 ? 26.226 5.466 -3.951 1.00 66.25 194 LEU A O 1
ATOM 1478 N N . LEU A 1 195 ? 24.588 4.247 -2.972 1.00 58.72 195 LEU A N 1
ATOM 1479 C CA . LEU A 1 195 ? 25.200 4.074 -1.649 1.00 58.72 195 LEU A CA 1
ATOM 1480 C C . LEU A 1 195 ? 25.952 2.739 -1.574 1.00 58.72 195 LEU A C 1
ATOM 1482 O O . LEU A 1 195 ? 27.005 2.723 -0.899 1.00 58.72 195 LEU A O 1
#

Foldseek 3Di:
DEEADPVCQVVVVVVQVVVCVVPVDHDDYDHDDDPVRVVVVQVVCLVVVNDDPDYDDAFLGVQLLCVLVVSADFCLVVCDPVNLVVDDPVCSCTQFCAPVSVVQLPDPPRSRPRDDHGTGRDDDDDDDDADDDDDDPVLCVQLVNDDDDPDPVSVVVSLVSQCVRPPPVSHDDFPVVDVCRCVVRPVVVVVVVVD

Sequence (195 aa):
MWTFKQSHVAAFRAAAEKFTAETGTKVNIQAYTPDDAFSTKIQAAARTNDLPDVMEVHAKGEDFGLGGAGLVADLSGDVDEEWLDRFIPQVREDGTVMKSDYEDSLAEGSKTLGVEEGDRYSVPVTVGTQGMVYLNKDRAAKAGITEPPTTWEDFIADLGKLKKEFGGRGGLTIGLKSPSTAMEWIMQPMAYGL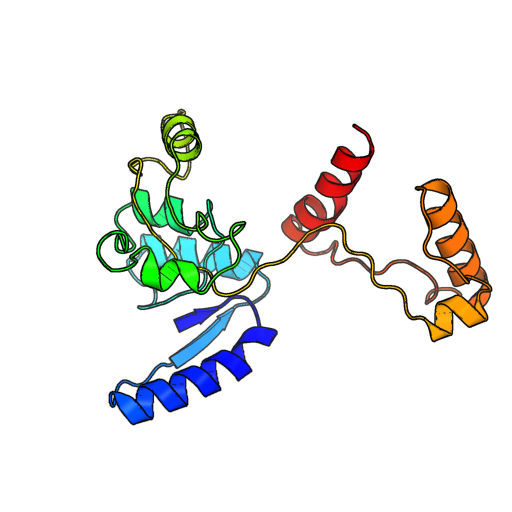L

pLDDT: mean 92.67, std 6.57, range [58.72, 98.5]